Protein AF-A0A933MP01-F1 (afdb_monomer)

Sequence (249 aa):
MQTENKKHERLLEPIRAGEIIEGPEEMSEEYRTHLVNLMQMQADSELSGGFGYVPWIVKGPTVPEMLAVATIVKDEVRHARVMYRLLADLGINPEEKIRQTDLTLRVSGDQDLGTARAAGDKRVNIFGRPNSPKNKVYRELRLKIRENDEVRRAFAAEVKEMLAGDPATHEDCQQALNRWYIRTMNIFGRPNSPKNKVYRELRLKIRENDEVRRAFAAEVKEIAEPLGLSLPAWRPKWEELPQEAVIPG

Mean predicted aligned error: 8.28 Å

Solvent-accessible surface area (backbone atoms only — not comparable to full-atom values): 13691 Å² total; per-residue (Å²): 107,75,70,52,54,54,44,39,59,62,43,48,54,47,45,70,76,63,48,64,60,81,53,76,85,73,47,27,70,67,57,46,52,54,49,49,52,53,48,48,47,46,22,44,10,28,38,19,45,16,57,68,38,56,77,46,27,84,62,33,94,43,72,70,49,22,52,50,38,46,49,52,26,55,50,25,42,50,52,15,51,54,41,36,51,55,40,38,78,72,73,44,65,48,70,62,52,54,73,74,44,69,52,75,54,73,74,69,89,84,55,86,38,79,43,42,72,32,86,59,43,46,61,46,92,80,68,94,58,99,31,73,32,60,30,50,72,50,49,57,50,47,54,63,47,50,66,51,50,53,58,49,47,55,55,53,46,55,55,46,52,54,43,36,66,33,79,90,39,28,61,58,50,45,54,49,48,51,54,52,49,56,55,54,68,51,23,43,22,38,68,88,28,69,67,58,50,53,31,38,70,66,36,57,25,71,64,55,38,50,59,52,46,52,52,50,53,51,53,52,45,71,61,29,52,86,50,76,42,80,84,69,91,80,80,86,58,69,91,55,42,40,58,54,66,42,39,60,48

pLDDT: mean 77.48, std 13.92, range [35.84, 93.12]

Nearest PDB structures (foldseek):
  4iit-assembly1_A-2  TM=7.792E-01  e=1.102E-07  Klebsiella pneumoniae subsp. pneumoniae MGH 78578
  3pvr-assembly1_A  TM=7.848E-01  e=1.952E-07  Escherichia coli str. K-12 substr. MG1655
  4ii4-assembly1_A-2  TM=7.682E-01  e=1.952E-07  Escherichia coli str. K-12 substr. MG1655
  3pwq-assembly1_D  TM=7.727E-01  e=3.116E-07  Escherichia coli str. K-12 substr. MG1655
  3pwq-assembly2_H  TM=7.651E-01  e=3.282E-07  Escherichia coli str. K-12 substr. MG1655

Radius of gyration: 19.4 Å; Cα contacts (8 Å, |Δi|>4): 298; chains: 1; bounding box: 45×39×57 Å

Structure (mmCIF, N/CA/C/O backbone):
data_AF-A0A933MP01-F1
#
_entry.id   AF-A0A933MP01-F1
#
loop_
_atom_site.group_PDB
_atom_site.id
_atom_site.type_symbol
_atom_site.label_atom_id
_atom_site.label_alt_id
_atom_site.label_comp_id
_atom_site.label_asym_id
_atom_site.label_entity_id
_atom_si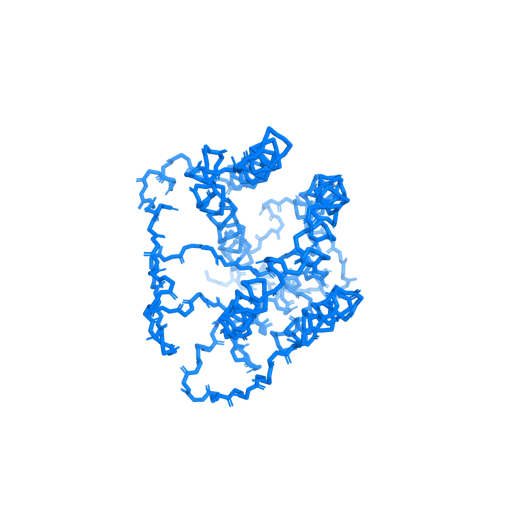te.label_seq_id
_atom_site.pdbx_PDB_ins_code
_atom_site.Cartn_x
_atom_site.Cartn_y
_atom_site.Cartn_z
_atom_site.occupancy
_atom_site.B_iso_or_equiv
_atom_site.auth_seq_id
_atom_site.auth_comp_id
_atom_site.auth_asym_id
_atom_site.auth_atom_id
_atom_site.pdbx_PDB_model_num
ATOM 1 N N . MET A 1 1 ? -13.437 6.521 30.866 1.00 62.78 1 MET A N 1
ATOM 2 C CA . MET A 1 1 ? -13.048 5.092 30.853 1.00 62.78 1 MET A CA 1
ATOM 3 C C . MET A 1 1 ? -14.251 4.151 30.758 1.00 62.78 1 MET A C 1
ATOM 5 O O . MET A 1 1 ? -14.399 3.529 29.723 1.00 62.78 1 MET A O 1
ATOM 9 N N . GLN A 1 2 ? -15.167 4.082 31.739 1.00 71.12 2 GLN A N 1
ATOM 10 C CA . GLN A 1 2 ? -16.312 3.143 31.667 1.00 71.12 2 GLN A CA 1
ATOM 11 C C . GLN A 1 2 ? -17.275 3.392 30.486 1.00 71.12 2 GLN A C 1
ATOM 13 O O . GLN A 1 2 ? -17.779 2.439 29.900 1.00 71.12 2 GLN A O 1
ATOM 18 N N . THR A 1 3 ? -17.525 4.653 30.119 1.00 80.38 3 THR A N 1
ATOM 19 C CA . THR A 1 3 ? -18.398 5.005 28.982 1.00 80.38 3 THR A CA 1
ATOM 20 C C . THR A 1 3 ? -17.796 4.606 27.634 1.00 80.38 3 THR A C 1
ATOM 22 O O . THR A 1 3 ? -18.521 4.132 26.765 1.00 80.38 3 THR A O 1
ATOM 25 N N . GLU A 1 4 ? -16.478 4.745 27.480 1.00 85.88 4 GLU A N 1
ATOM 26 C CA . GLU A 1 4 ? -15.775 4.414 26.236 1.00 85.88 4 GLU A CA 1
ATOM 27 C C . GLU A 1 4 ? -15.674 2.901 26.038 1.00 85.88 4 GLU A C 1
ATOM 29 O O . GLU A 1 4 ? -15.998 2.406 24.964 1.00 85.88 4 GLU A O 1
ATOM 34 N N . ASN A 1 5 ? -15.368 2.145 27.098 1.00 83.25 5 ASN A N 1
ATOM 35 C CA . ASN A 1 5 ? -15.370 0.681 27.032 1.00 83.25 5 ASN A CA 1
ATOM 36 C C . ASN A 1 5 ? -16.748 0.143 26.618 1.00 83.25 5 ASN A C 1
ATOM 38 O O . ASN A 1 5 ? -16.840 -0.702 25.735 1.00 83.25 5 ASN A O 1
ATOM 42 N N . LYS A 1 6 ? -17.834 0.704 27.172 1.00 86.81 6 LYS A N 1
ATOM 43 C CA . LYS A 1 6 ? -19.203 0.351 26.760 1.00 86.81 6 LYS A CA 1
ATOM 44 C C . LYS A 1 6 ? -19.494 0.724 25.307 1.00 86.81 6 LYS A C 1
ATOM 46 O O . LYS A 1 6 ? -20.213 -0.006 24.631 1.00 86.81 6 LYS A O 1
ATOM 51 N N . LYS A 1 7 ? -18.981 1.862 24.823 1.00 86.56 7 LYS A N 1
ATOM 52 C CA . LYS A 1 7 ? -19.126 2.270 23.417 1.00 86.56 7 LYS A CA 1
ATOM 53 C C . LYS A 1 7 ? -18.396 1.294 22.494 1.00 86.56 7 LYS A C 1
ATOM 55 O O . LYS A 1 7 ? -18.975 0.860 21.505 1.00 86.56 7 LYS A O 1
ATOM 60 N N . HIS A 1 8 ? -17.170 0.915 22.846 1.00 88.25 8 HIS A N 1
ATOM 61 C CA . HIS A 1 8 ? -16.386 -0.067 22.108 1.00 88.25 8 HIS A CA 1
ATOM 62 C C . HIS A 1 8 ? -17.069 -1.439 22.070 1.00 88.25 8 HIS A C 1
ATOM 64 O O . HIS A 1 8 ? -17.258 -1.993 20.993 1.00 88.25 8 HIS A O 1
ATOM 70 N N . GLU A 1 9 ? -17.526 -1.957 23.211 1.00 87.38 9 GLU A N 1
ATOM 71 C CA . GLU A 1 9 ? -18.247 -3.236 23.278 1.00 87.38 9 GLU A CA 1
ATOM 72 C C . GLU A 1 9 ? -19.506 -3.235 22.399 1.00 87.38 9 GLU A C 1
ATOM 74 O O . GLU A 1 9 ? -19.725 -4.176 21.636 1.00 87.38 9 GLU A O 1
ATOM 79 N N . ARG A 1 10 ? -20.293 -2.150 22.439 1.00 87.31 10 ARG A N 1
ATOM 80 C CA . ARG A 1 10 ? -21.483 -1.976 21.587 1.00 87.31 10 ARG A CA 1
ATOM 81 C C . ARG A 1 10 ? -21.152 -1.902 20.101 1.00 87.31 10 ARG A C 1
ATOM 83 O O . ARG A 1 10 ? -21.966 -2.318 19.290 1.00 87.31 10 ARG A O 1
ATOM 90 N N . LEU A 1 11 ? -19.980 -1.382 19.744 1.00 87.94 11 LEU A N 1
ATOM 91 C CA . LEU A 1 11 ? -19.523 -1.291 18.359 1.00 87.94 11 LEU A CA 1
ATOM 92 C C . LEU A 1 11 ? -19.116 -2.663 17.788 1.00 87.94 11 LEU A C 1
ATOM 94 O O . LEU A 1 11 ? -19.200 -2.880 16.580 1.00 87.94 11 LEU A O 1
ATOM 98 N N . LEU A 1 12 ? -18.700 -3.617 18.626 1.00 87.50 12 LEU A N 1
ATOM 99 C CA . LEU A 1 12 ? -18.261 -4.934 18.154 1.00 87.50 12 LEU A CA 1
ATOM 100 C C . LEU A 1 12 ? -19.402 -5.784 17.579 1.00 87.50 12 LEU A C 1
ATOM 102 O O . LEU A 1 12 ? -19.157 -6.565 16.660 1.00 87.50 12 LEU A O 1
ATOM 106 N N . GLU A 1 13 ? -20.630 -5.654 18.085 1.00 87.44 13 GLU A N 1
ATOM 107 C CA . GLU A 1 13 ? -21.792 -6.384 17.556 1.00 87.44 13 GLU A CA 1
ATOM 108 C C . GLU A 1 13 ? -22.097 -6.062 16.080 1.00 87.44 13 GLU A C 1
ATOM 110 O O . GLU A 1 13 ? -22.037 -6.994 15.268 1.00 87.44 13 GLU A O 1
ATOM 115 N N . PRO A 1 14 ? -22.330 -4.795 15.678 1.00 86.44 14 PRO A N 1
ATOM 116 C CA . PRO A 1 14 ? -22.596 -4.451 14.280 1.00 86.44 14 PRO A CA 1
ATOM 117 C C . PRO A 1 14 ? -21.400 -4.783 13.374 1.00 86.44 14 PRO A C 1
ATOM 119 O O . PRO A 1 14 ? -21.566 -5.333 12.283 1.00 86.44 14 PRO A O 1
ATOM 122 N N . ILE A 1 15 ? -20.164 -4.581 13.852 1.00 87.12 15 ILE A N 1
ATOM 123 C CA . ILE A 1 15 ? -18.942 -4.982 13.133 1.00 87.12 15 ILE A CA 1
ATOM 124 C C . ILE A 1 15 ? -18.923 -6.496 12.853 1.00 87.12 15 ILE A C 1
ATOM 126 O O . ILE A 1 15 ? -18.582 -6.936 11.745 1.00 87.12 15 ILE A O 1
ATOM 130 N N . ARG A 1 16 ? -19.287 -7.328 13.837 1.00 85.62 16 ARG A N 1
ATOM 131 C CA . ARG A 1 16 ? -19.346 -8.792 13.676 1.00 85.62 16 ARG A CA 1
ATOM 132 C C . ARG A 1 16 ? -20.460 -9.205 12.720 1.00 85.62 16 ARG A C 1
ATOM 134 O O . ARG A 1 16 ? -20.199 -10.068 11.875 1.00 85.62 16 ARG A O 1
ATOM 141 N N . ALA A 1 17 ? -21.619 -8.548 12.806 1.00 85.88 17 ALA A N 1
ATOM 142 C CA . ALA A 1 17 ? -22.747 -8.702 11.885 1.00 85.88 17 ALA A CA 1
ATOM 143 C C . ALA A 1 17 ? -22.417 -8.241 10.450 1.00 85.88 17 ALA A C 1
ATOM 145 O O . ALA A 1 17 ? -23.066 -8.654 9.491 1.00 85.88 17 ALA A O 1
ATOM 146 N N . GLY A 1 18 ? -21.341 -7.469 10.277 1.00 81.44 18 GLY A N 1
ATOM 147 C CA . GLY A 1 18 ? -20.870 -7.002 8.977 1.00 81.44 18 GLY A CA 1
ATOM 148 C C . GLY A 1 18 ? -21.542 -5.716 8.511 1.00 81.44 18 GLY A C 1
ATOM 149 O O . GLY A 1 18 ? -21.489 -5.428 7.313 1.00 81.44 18 GLY A O 1
ATOM 150 N N . GLU A 1 19 ? -22.140 -4.975 9.440 1.00 84.38 19 GLU A N 1
ATOM 151 C CA . GLU A 1 19 ? -22.684 -3.643 9.216 1.00 84.38 19 GLU A CA 1
ATOM 152 C C . GLU A 1 19 ? -21.568 -2.637 8.916 1.00 84.38 19 GLU A C 1
ATOM 154 O O . GLU A 1 19 ? -20.394 -2.838 9.250 1.00 84.38 19 GLU A O 1
ATOM 159 N N . ILE A 1 20 ? -21.939 -1.564 8.220 1.00 79.81 20 ILE A 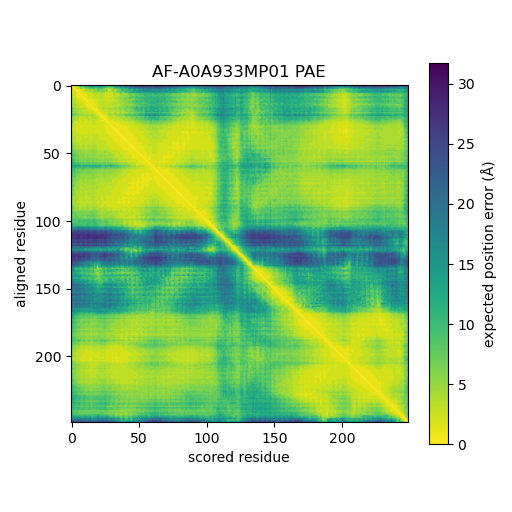N 1
ATOM 160 C CA . ILE A 1 20 ? -21.011 -0.526 7.782 1.00 79.81 20 ILE A CA 1
ATOM 161 C C . ILE A 1 20 ? -21.081 0.621 8.778 1.00 79.81 20 ILE A C 1
ATOM 163 O O . ILE A 1 20 ? -22.145 1.190 8.972 1.00 79.81 20 ILE A O 1
ATOM 167 N N . ILE A 1 21 ? -19.929 0.992 9.333 1.00 84.69 21 ILE A N 1
ATOM 168 C CA . ILE A 1 21 ? -19.814 2.197 10.157 1.00 84.69 21 ILE A CA 1
ATOM 169 C C . ILE A 1 21 ? -19.804 3.417 9.233 1.00 84.69 21 ILE A C 1
ATOM 171 O O . ILE A 1 21 ? -18.916 3.517 8.371 1.00 84.69 21 ILE A O 1
ATOM 175 N N . GLU A 1 22 ? -20.784 4.310 9.370 1.00 78.50 22 GLU A N 1
ATOM 176 C CA . GLU A 1 22 ? -20.989 5.414 8.423 1.00 78.50 22 GLU A CA 1
ATOM 177 C C . GLU A 1 22 ? -20.340 6.728 8.855 1.00 78.50 22 GLU A C 1
ATOM 179 O O . GLU A 1 22 ? -19.806 7.435 7.994 1.00 78.50 22 GLU A O 1
ATOM 184 N N . GLY A 1 23 ? -20.344 7.032 10.155 1.00 80.75 23 GLY A N 1
ATOM 185 C CA . GLY A 1 23 ? -19.883 8.318 10.680 1.00 80.75 23 GLY A CA 1
ATOM 186 C C . GLY A 1 23 ? -18.946 8.232 11.895 1.00 80.75 23 GLY A C 1
ATOM 187 O O . GLY A 1 23 ? -18.863 7.194 12.559 1.00 80.75 23 GLY A O 1
ATOM 188 N N . PRO A 1 24 ? -18.194 9.309 12.205 1.00 83.50 24 PRO A N 1
ATOM 189 C CA . PRO A 1 24 ? -17.307 9.374 13.373 1.00 83.50 24 PRO A CA 1
ATOM 190 C C . PRO A 1 24 ? -18.018 9.155 14.718 1.00 83.50 24 PRO A C 1
ATOM 192 O O . PRO A 1 24 ? -17.416 8.655 15.666 1.00 83.50 24 PRO A O 1
ATOM 195 N N . GLU A 1 25 ? -19.289 9.530 14.813 1.00 85.38 25 GLU A N 1
ATOM 196 C CA . GLU A 1 25 ? -20.137 9.411 15.998 1.00 85.38 25 GLU A CA 1
ATOM 197 C C . GLU A 1 25 ? -20.377 7.955 16.413 1.00 85.38 25 GLU A C 1
ATOM 199 O O . GLU A 1 25 ? -20.426 7.659 17.611 1.00 85.38 25 GLU A O 1
ATOM 204 N N . GLU A 1 26 ? -20.431 7.043 15.442 1.00 85.56 26 GLU A N 1
ATOM 205 C CA . GLU A 1 26 ? -20.576 5.600 15.649 1.00 85.56 26 GLU A CA 1
ATOM 206 C C . GLU A 1 26 ? -19.266 4.952 16.126 1.00 85.56 26 GLU A C 1
ATOM 208 O O . GLU A 1 26 ? -19.277 3.903 16.769 1.00 85.56 26 GLU A O 1
ATOM 213 N N . MET A 1 27 ? -18.118 5.582 15.859 1.00 89.25 27 MET A N 1
ATOM 214 C CA . MET A 1 27 ? -16.805 5.013 16.160 1.00 89.25 27 MET A CA 1
ATOM 215 C C . MET A 1 27 ? -16.461 5.129 17.647 1.00 89.25 27 MET A C 1
ATOM 217 O O . MET A 1 27 ? -16.588 6.194 18.256 1.00 89.25 27 MET A O 1
ATOM 221 N N . SER A 1 28 ? -15.939 4.049 18.228 1.00 92.06 28 SER A N 1
ATOM 222 C CA . SER A 1 28 ? -15.194 4.121 19.486 1.00 92.06 28 SER A CA 1
ATOM 223 C C . SER A 1 28 ? -13.844 4.812 19.243 1.00 92.06 28 SER A C 1
ATOM 225 O O . SER A 1 28 ? -13.337 4.834 18.116 1.00 92.06 28 SER A O 1
ATOM 227 N N . GLU A 1 29 ? -13.235 5.362 20.287 1.00 91.38 29 GLU A N 1
ATOM 228 C CA . GLU A 1 29 ? -11.922 6.009 20.234 1.00 91.38 29 GLU A CA 1
ATOM 229 C C . GLU A 1 29 ? -10.841 5.040 19.734 1.00 91.38 29 GLU A C 1
ATOM 231 O O . GLU A 1 29 ? -10.051 5.382 18.851 1.00 91.38 29 GLU A O 1
ATOM 236 N N . GLU A 1 30 ? -10.856 3.801 20.229 1.00 90.56 30 GLU A N 1
ATOM 237 C CA . GLU A 1 30 ? -9.957 2.733 19.781 1.00 90.56 30 GLU A CA 1
ATOM 238 C C . GLU A 1 30 ? -10.142 2.405 18.290 1.00 90.56 30 GLU A C 1
ATOM 240 O O . GLU A 1 30 ? -9.170 2.400 17.526 1.00 90.56 30 GLU A O 1
ATOM 245 N N . TYR A 1 31 ? -11.388 2.210 17.840 1.00 90.69 31 TYR A N 1
ATOM 246 C CA . TYR A 1 31 ? -11.685 1.947 16.432 1.00 90.69 31 TYR A CA 1
ATOM 247 C C . TYR A 1 31 ? -11.210 3.099 15.544 1.00 90.69 31 TYR A C 1
ATOM 249 O O . TYR A 1 31 ? -10.513 2.874 14.552 1.00 90.69 31 TYR A O 1
ATOM 257 N N . ARG A 1 32 ? -11.531 4.345 15.922 1.00 90.50 32 ARG A N 1
ATOM 258 C CA . ARG A 1 32 ? -11.114 5.549 15.194 1.00 90.50 32 ARG A CA 1
ATOM 259 C C . ARG A 1 32 ? -9.593 5.653 15.124 1.00 90.50 32 ARG A C 1
ATOM 261 O O . ARG A 1 32 ? -9.056 5.936 14.057 1.00 90.50 32 ARG A O 1
ATOM 268 N N . THR A 1 33 ? -8.894 5.386 16.223 1.00 90.44 33 THR A N 1
ATOM 269 C CA . THR A 1 33 ? -7.424 5.418 16.284 1.00 90.44 33 THR A CA 1
ATOM 270 C C . THR A 1 33 ? -6.808 4.422 15.305 1.00 90.44 33 THR A C 1
ATOM 272 O O . THR A 1 33 ? -5.915 4.766 14.525 1.00 90.44 33 THR A O 1
ATOM 275 N N . HIS A 1 34 ? -7.314 3.191 15.288 1.00 89.00 34 HIS A N 1
ATOM 276 C CA . HIS A 1 34 ? -6.843 2.157 14.375 1.00 89.00 34 HIS A CA 1
ATOM 277 C C . HIS A 1 34 ? -7.180 2.448 12.910 1.00 89.00 34 HIS A C 1
ATOM 279 O O . HIS A 1 34 ? -6.314 2.268 12.047 1.00 89.00 34 HIS A O 1
ATOM 285 N N . LEU A 1 35 ? -8.388 2.946 12.638 1.00 87.69 35 LEU A N 1
ATOM 286 C CA . LEU A 1 35 ? -8.834 3.367 11.313 1.00 87.69 35 LEU A CA 1
ATOM 287 C C . LEU A 1 35 ? -7.937 4.478 10.755 1.00 87.69 35 LEU A C 1
ATOM 289 O O . LEU A 1 35 ? -7.381 4.327 9.666 1.00 87.69 35 LEU A O 1
ATOM 293 N N . VAL A 1 36 ? -7.752 5.556 11.524 1.00 88.38 36 VAL A N 1
ATOM 294 C CA . VAL A 1 36 ? -6.910 6.702 11.155 1.00 88.38 36 VAL A CA 1
ATOM 295 C C . VAL A 1 36 ? -5.476 6.255 10.911 1.00 88.38 36 VAL A C 1
ATOM 297 O O . VAL A 1 36 ? -4.889 6.647 9.907 1.00 88.38 36 VAL A O 1
ATOM 300 N N . ASN A 1 37 ? -4.910 5.404 11.774 1.00 86.31 37 ASN A N 1
ATOM 301 C CA . ASN A 1 37 ? -3.552 4.905 11.574 1.00 86.31 37 ASN A CA 1
ATOM 302 C C . ASN A 1 37 ? -3.410 4.138 10.247 1.00 86.31 37 ASN A C 1
ATOM 304 O O . ASN A 1 37 ? -2.437 4.339 9.52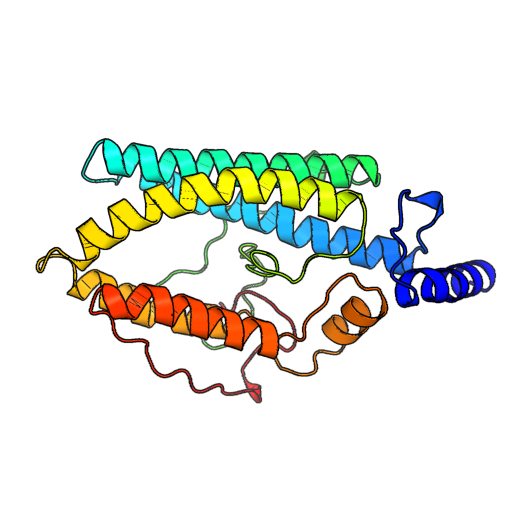8 1.00 86.31 37 ASN A O 1
ATOM 308 N N . LEU A 1 38 ? -4.369 3.274 9.904 1.00 83.81 38 LEU A N 1
ATOM 309 C CA . LEU A 1 38 ? -4.339 2.531 8.640 1.00 83.81 38 LEU A CA 1
ATOM 310 C C . LEU A 1 38 ? -4.509 3.444 7.421 1.00 83.81 38 LEU A C 1
ATOM 312 O O . LEU A 1 38 ? -3.764 3.303 6.453 1.00 83.81 38 LEU A O 1
ATOM 316 N N . MET A 1 39 ? -5.441 4.399 7.488 1.00 85.44 39 MET A N 1
ATOM 317 C CA . MET A 1 39 ? -5.674 5.365 6.409 1.00 85.44 39 MET A CA 1
ATOM 318 C C . MET A 1 39 ? -4.447 6.245 6.178 1.00 85.44 39 MET A C 1
ATOM 320 O O . MET A 1 39 ? -4.064 6.473 5.037 1.00 85.44 39 MET A O 1
ATOM 324 N N . GLN A 1 40 ? -3.807 6.695 7.260 1.00 85.56 40 GLN A N 1
ATOM 325 C CA . GLN A 1 40 ? -2.575 7.473 7.208 1.00 85.56 40 GLN A CA 1
ATOM 326 C C . GLN A 1 40 ? -1.451 6.686 6.537 1.00 85.56 40 GLN A C 1
ATOM 328 O O . GLN A 1 40 ? -0.836 7.181 5.602 1.00 85.56 40 GLN A O 1
ATOM 333 N N . MET A 1 41 ? -1.212 5.449 6.989 1.00 81.31 41 MET A N 1
ATOM 334 C CA . MET A 1 41 ? -0.170 4.595 6.418 1.00 81.31 41 MET A CA 1
ATOM 335 C C . MET A 1 41 ? -0.372 4.387 4.914 1.00 81.31 41 MET A C 1
ATOM 337 O O . MET A 1 41 ? 0.603 4.408 4.169 1.00 81.31 41 MET A O 1
ATOM 341 N N . GLN A 1 42 ? -1.617 4.217 4.459 1.00 79.56 42 GLN A N 1
ATOM 342 C CA . GLN A 1 42 ? -1.905 4.077 3.033 1.00 79.56 42 GLN A CA 1
ATOM 343 C C . GLN A 1 42 ? -1.712 5.403 2.279 1.00 79.56 42 GLN A C 1
ATOM 345 O O . GLN A 1 42 ? -1.065 5.409 1.236 1.00 79.56 42 GLN A O 1
ATOM 350 N N . ALA A 1 43 ? -2.215 6.524 2.808 1.00 86.19 43 ALA A N 1
ATOM 351 C CA . ALA A 1 43 ? -2.073 7.841 2.182 1.00 86.19 43 ALA A CA 1
ATOM 352 C C . ALA A 1 43 ? -0.599 8.225 1.984 1.00 86.19 43 ALA A C 1
ATOM 354 O O . ALA A 1 43 ? -0.193 8.599 0.882 1.00 86.19 43 ALA A O 1
ATOM 355 N N . ASP A 1 44 ? 0.202 8.055 3.038 1.00 86.12 44 ASP A N 1
ATOM 356 C CA . ASP A 1 44 ? 1.636 8.328 3.026 1.00 86.12 44 ASP A CA 1
ATOM 357 C C . ASP A 1 44 ? 2.366 7.377 2.064 1.00 86.12 44 ASP A C 1
ATOM 359 O O . ASP A 1 44 ? 3.273 7.800 1.346 1.00 86.12 44 ASP A O 1
ATOM 363 N N . SER A 1 45 ? 1.954 6.105 2.000 1.00 82.31 45 SER A N 1
ATOM 364 C CA . SER A 1 45 ? 2.530 5.126 1.074 1.00 82.31 45 SER A CA 1
ATOM 365 C C . SER A 1 45 ? 2.314 5.504 -0.386 1.00 82.31 45 SER A C 1
ATOM 367 O O . SER A 1 45 ? 3.253 5.386 -1.169 1.00 82.31 45 SER A O 1
ATOM 369 N N . GLU A 1 46 ? 1.119 5.954 -0.766 1.00 84.31 46 GLU A N 1
ATOM 370 C CA . GLU A 1 46 ? 0.828 6.296 -2.166 1.00 84.31 46 GLU A CA 1
ATOM 371 C C . GLU A 1 46 ? 1.485 7.611 -2.567 1.00 84.31 46 GLU A C 1
ATOM 373 O O . GLU A 1 46 ? 2.121 7.690 -3.615 1.00 84.31 46 GLU A O 1
ATOM 378 N N . LEU A 1 47 ? 1.489 8.619 -1.687 1.00 89.06 47 LEU A N 1
ATOM 379 C CA . LEU A 1 47 ? 2.226 9.851 -1.969 1.00 89.06 47 LEU A CA 1
ATOM 380 C C . LEU A 1 47 ? 3.734 9.588 -2.087 1.00 89.06 47 LEU A C 1
ATOM 382 O O . LEU A 1 47 ? 4.389 10.066 -3.016 1.00 89.06 47 LEU A O 1
ATOM 386 N N . SER A 1 48 ? 4.277 8.767 -1.185 1.00 85.12 48 SER A N 1
ATOM 387 C CA . SER A 1 48 ? 5.669 8.339 -1.252 1.00 85.12 48 SER A CA 1
ATOM 388 C C . SER A 1 48 ? 5.943 7.500 -2.505 1.00 85.12 48 SER A C 1
ATOM 390 O O . SER A 1 48 ? 6.975 7.694 -3.141 1.00 85.12 48 SER A O 1
ATOM 392 N N . GLY A 1 49 ? 5.028 6.619 -2.916 1.00 80.44 49 GLY A N 1
ATOM 393 C CA . GLY A 1 49 ? 5.096 5.877 -4.176 1.00 80.44 49 GLY A CA 1
ATOM 394 C C . GLY A 1 49 ? 5.217 6.816 -5.374 1.00 80.44 49 GLY A C 1
ATOM 395 O O . GLY A 1 49 ? 6.186 6.722 -6.130 1.00 80.44 49 GLY A O 1
ATOM 396 N N . GLY A 1 50 ? 4.314 7.795 -5.475 1.00 85.19 50 GLY A N 1
ATOM 397 C CA . GLY A 1 50 ? 4.337 8.833 -6.505 1.00 85.19 50 GLY A CA 1
ATOM 398 C C . GLY A 1 50 ? 5.677 9.570 -6.570 1.00 85.19 50 GLY A C 1
ATOM 399 O O . GLY A 1 50 ? 6.302 9.616 -7.628 1.00 85.19 50 GLY A O 1
ATOM 400 N N . PHE A 1 51 ? 6.189 10.067 -5.439 1.00 86.38 51 PHE A N 1
ATOM 401 C CA . PHE A 1 51 ? 7.497 10.738 -5.395 1.00 86.38 51 PHE A CA 1
ATOM 402 C C . PHE A 1 51 ? 8.657 9.842 -5.836 1.00 86.38 51 PHE A C 1
ATOM 404 O O . PHE A 1 51 ? 9.626 10.329 -6.412 1.00 86.38 51 PHE A O 1
ATOM 411 N N . GLY A 1 52 ? 8.577 8.533 -5.584 1.00 80.69 52 GLY A N 1
ATOM 412 C CA . GLY A 1 52 ? 9.602 7.576 -5.998 1.00 80.69 52 GLY A CA 1
ATOM 413 C C . GLY A 1 52 ? 9.703 7.427 -7.516 1.00 80.69 52 GLY A C 1
ATOM 414 O O . GLY A 1 52 ? 10.796 7.186 -8.025 1.00 80.69 52 GLY A O 1
ATOM 415 N N . TYR A 1 53 ? 8.592 7.617 -8.229 1.00 81.50 53 TYR A N 1
ATOM 416 C CA . TYR A 1 53 ? 8.523 7.510 -9.686 1.00 81.50 53 TYR A CA 1
ATOM 417 C C . TYR A 1 53 ? 8.821 8.823 -10.422 1.00 81.50 53 TYR A C 1
ATOM 419 O O . TYR A 1 53 ? 9.199 8.774 -11.589 1.00 81.50 53 TYR A O 1
ATOM 427 N N . VAL A 1 54 ? 8.730 9.988 -9.765 1.00 88.69 54 VAL A N 1
ATOM 428 C CA . VAL A 1 54 ? 8.985 11.300 -10.403 1.00 88.69 54 VAL A CA 1
ATOM 429 C C . VAL A 1 54 ? 10.323 11.354 -11.162 1.00 88.69 54 VAL A C 1
ATOM 431 O O . VAL A 1 54 ? 10.302 11.725 -12.337 1.00 88.69 54 VAL A O 1
ATOM 434 N N . PRO A 1 55 ? 11.476 10.939 -10.591 1.00 87.06 55 PRO A N 1
ATOM 435 C CA . PRO A 1 55 ? 12.753 10.995 -11.308 1.00 87.06 55 PRO A CA 1
ATOM 436 C C . PRO A 1 55 ? 12.831 10.059 -12.520 1.00 87.06 55 PRO A C 1
ATOM 438 O O . PRO A 1 55 ? 13.719 10.220 -13.352 1.00 87.06 55 PRO A O 1
ATOM 441 N N . TRP A 1 56 ? 11.942 9.064 -12.609 1.00 81.31 56 TRP A N 1
ATOM 442 C CA . TRP A 1 56 ? 11.914 8.086 -13.695 1.00 81.31 56 TRP A CA 1
ATOM 443 C C . TRP A 1 56 ? 11.113 8.558 -14.905 1.00 81.31 56 TRP A C 1
ATOM 445 O O . TRP A 1 56 ? 11.320 8.024 -15.988 1.00 81.31 56 TRP A O 1
ATOM 455 N N . ILE A 1 57 ? 10.271 9.591 -14.758 1.00 85.19 57 ILE A N 1
ATOM 456 C CA . ILE A 1 57 ? 9.495 10.155 -15.874 1.00 85.19 57 ILE A CA 1
ATOM 457 C C . ILE A 1 57 ? 10.427 10.568 -17.014 1.00 85.19 57 ILE A C 1
ATOM 459 O O . ILE A 1 57 ? 10.189 10.211 -18.157 1.00 85.19 57 ILE A O 1
ATOM 463 N N . VAL A 1 58 ? 11.511 11.280 -16.702 1.00 89.50 58 VAL A N 1
ATOM 464 C CA . VAL A 1 58 ? 12.470 11.778 -17.705 1.00 89.50 58 VAL A CA 1
ATOM 465 C C . VAL A 1 58 ? 13.531 10.747 -18.103 1.00 89.50 58 VAL A C 1
ATOM 467 O O . VAL A 1 58 ? 14.341 11.021 -18.981 1.00 89.50 58 VAL A O 1
ATOM 470 N N . LYS A 1 59 ? 13.555 9.582 -17.442 1.00 81.50 59 LYS A N 1
ATOM 471 C CA . LYS A 1 59 ? 14.488 8.482 -17.735 1.00 81.50 59 LYS A CA 1
ATOM 472 C C . LYS A 1 59 ? 13.897 7.427 -18.667 1.00 81.50 59 LYS A C 1
ATOM 474 O O . LYS A 1 59 ? 14.639 6.548 -19.092 1.00 81.50 59 LYS A O 1
ATOM 479 N N . GLY A 1 60 ? 12.592 7.480 -18.948 1.00 76.44 60 GLY A N 1
ATOM 480 C CA . GLY A 1 60 ? 11.969 6.594 -19.929 1.00 76.44 60 GLY A CA 1
ATOM 481 C C . GLY A 1 60 ? 12.653 6.758 -21.294 1.00 76.44 60 GLY A C 1
ATOM 482 O O . GLY A 1 60 ? 12.779 7.899 -21.741 1.00 76.44 60 GLY A O 1
ATOM 483 N N . PRO A 1 61 ? 13.125 5.681 -21.945 1.00 77.62 61 PRO A N 1
ATOM 484 C CA . PRO A 1 61 ? 13.831 5.801 -23.220 1.00 77.62 61 PRO A CA 1
ATOM 485 C C . PRO A 1 61 ? 12.930 6.289 -24.365 1.00 77.62 61 PRO A C 1
ATOM 487 O O . PRO A 1 61 ? 13.425 6.885 -25.322 1.00 77.62 61 PRO A O 1
ATOM 490 N N . THR A 1 62 ? 11.613 6.094 -24.259 1.00 78.31 62 THR A N 1
ATOM 491 C CA . THR A 1 62 ? 10.627 6.494 -25.271 1.00 78.31 62 THR A CA 1
ATOM 492 C C . THR A 1 62 ? 9.475 7.324 -24.690 1.00 78.31 62 THR A C 1
ATOM 494 O O . THR A 1 62 ? 9.155 7.247 -23.504 1.00 78.31 62 THR A O 1
ATOM 497 N N . VAL A 1 63 ? 8.792 8.105 -25.540 1.00 83.19 63 VAL A N 1
ATOM 498 C CA . VAL A 1 63 ? 7.619 8.911 -25.136 1.00 83.19 63 VAL A CA 1
ATOM 499 C C . VAL A 1 63 ? 6.503 8.061 -24.497 1.00 83.19 63 VAL A C 1
ATOM 501 O O . VAL A 1 63 ? 5.979 8.491 -23.465 1.00 83.19 63 VAL A O 1
ATOM 504 N N . PRO A 1 64 ? 6.141 6.870 -25.024 1.00 78.75 64 PRO A N 1
ATOM 505 C CA . PRO A 1 64 ? 5.181 5.986 -24.360 1.00 78.75 64 PRO A CA 1
ATOM 506 C C . PRO A 1 64 ? 5.577 5.605 -22.927 1.00 78.75 64 PRO A C 1
ATOM 508 O O . PRO A 1 64 ? 4.732 5.645 -22.034 1.00 78.75 64 PRO A O 1
ATOM 511 N N . GLU A 1 65 ? 6.850 5.311 -22.659 1.00 74.06 65 GLU A N 1
ATOM 512 C CA . GLU A 1 65 ? 7.316 4.981 -21.303 1.00 74.06 65 GLU A CA 1
ATOM 513 C C . GLU A 1 65 ? 7.343 6.208 -20.385 1.00 74.06 65 GLU A C 1
ATOM 515 O O . GLU A 1 65 ? 6.994 6.113 -19.210 1.00 74.06 65 GLU A O 1
ATOM 520 N N . MET A 1 66 ? 7.689 7.391 -20.901 1.00 83.00 66 MET A N 1
ATOM 521 C CA . MET A 1 66 ? 7.569 8.629 -20.121 1.00 83.00 66 MET A CA 1
ATOM 522 C C . MET A 1 66 ? 6.108 8.871 -19.706 1.00 83.00 66 MET A C 1
ATOM 524 O O . MET A 1 66 ? 5.827 9.186 -18.545 1.00 83.00 66 MET A O 1
ATOM 528 N N . LEU A 1 67 ? 5.162 8.671 -20.634 1.00 81.12 67 LEU A N 1
ATOM 529 C CA . LEU A 1 67 ? 3.723 8.777 -20.376 1.00 81.12 67 LEU A CA 1
ATOM 530 C C . LEU A 1 67 ? 3.239 7.719 -19.370 1.00 81.12 67 LEU A C 1
ATOM 532 O O . LEU A 1 67 ? 2.413 8.035 -18.507 1.00 81.12 67 LEU A O 1
ATOM 536 N N . ALA A 1 68 ? 3.784 6.501 -19.437 1.00 75.75 68 ALA A N 1
ATOM 537 C CA . ALA A 1 68 ? 3.547 5.427 -18.475 1.00 75.75 68 ALA A CA 1
ATOM 538 C C . ALA A 1 68 ? 3.809 5.883 -17.043 1.00 75.75 68 ALA A C 1
ATOM 540 O O . ALA A 1 68 ? 2.930 5.863 -16.177 1.00 75.75 68 ALA A O 1
ATOM 541 N N . VAL A 1 69 ? 5.045 6.325 -16.806 1.00 78.25 69 VAL A N 1
ATOM 542 C CA . VAL A 1 69 ? 5.534 6.679 -15.478 1.00 78.25 69 VAL A CA 1
ATOM 543 C C . VAL A 1 69 ? 4.826 7.937 -14.986 1.00 78.25 69 VAL A C 1
ATOM 545 O O . VAL A 1 69 ? 4.409 7.989 -13.829 1.00 78.25 69 VAL A O 1
ATOM 548 N N . ALA A 1 70 ? 4.600 8.923 -15.860 1.00 85.88 70 ALA A N 1
ATOM 549 C CA . ALA A 1 70 ? 3.833 10.119 -15.518 1.00 85.88 70 ALA A CA 1
ATOM 550 C C . ALA A 1 70 ? 2.394 9.781 -15.093 1.00 85.88 70 ALA A C 1
ATOM 552 O O . ALA A 1 70 ? 1.878 10.355 -14.131 1.00 85.88 70 ALA A O 1
ATOM 553 N N . THR A 1 71 ? 1.756 8.820 -15.765 1.00 81.56 71 THR A N 1
ATOM 554 C CA . THR A 1 71 ? 0.412 8.347 -15.406 1.00 81.56 71 THR A CA 1
ATOM 555 C C . THR A 1 71 ? 0.413 7.652 -14.048 1.00 81.56 71 THR A C 1
ATOM 557 O O . THR A 1 71 ? -0.454 7.949 -13.224 1.00 81.56 71 THR A O 1
ATOM 560 N N . ILE A 1 72 ? 1.421 6.816 -13.765 1.00 78.94 72 ILE A N 1
ATOM 561 C CA . ILE A 1 72 ? 1.610 6.215 -12.438 1.00 78.94 72 ILE A CA 1
ATOM 562 C C . ILE A 1 72 ? 1.705 7.318 -11.378 1.00 78.94 72 ILE A C 1
ATOM 564 O O . ILE A 1 72 ? 0.888 7.325 -10.460 1.00 78.94 72 ILE A O 1
ATOM 568 N N . VAL A 1 73 ? 2.609 8.293 -11.530 1.00 85.75 73 VAL A N 1
ATOM 569 C CA . VAL A 1 73 ? 2.762 9.399 -10.565 1.00 85.75 73 VAL A CA 1
ATOM 570 C C . VAL A 1 73 ? 1.449 10.151 -10.349 1.00 85.75 73 VAL A C 1
ATOM 572 O O . VAL A 1 73 ? 1.044 10.360 -9.205 1.00 85.75 73 VAL A O 1
ATOM 575 N N . LYS A 1 74 ? 0.769 10.542 -11.434 1.00 87.81 74 LYS A N 1
ATOM 576 C CA . LYS A 1 74 ? -0.503 11.280 -11.383 1.00 87.81 74 LYS A CA 1
ATOM 577 C C . LYS A 1 74 ? -1.531 10.552 -10.521 1.00 87.81 74 LYS A C 1
ATOM 579 O O . LYS A 1 74 ? -2.191 11.155 -9.674 1.00 87.81 74 LYS A O 1
ATOM 584 N N . ASP A 1 75 ? -1.675 9.260 -10.757 1.00 82.94 75 ASP A N 1
ATOM 585 C CA . ASP A 1 75 ? -2.675 8.442 -10.096 1.00 82.94 75 ASP A CA 1
ATOM 586 C C . ASP A 1 75 ? -2.314 8.159 -8.624 1.00 82.94 75 ASP A C 1
ATOM 588 O O . ASP A 1 75 ? -3.199 8.278 -7.781 1.00 82.94 75 ASP A O 1
ATOM 592 N N . GLU A 1 76 ? -1.038 7.908 -8.292 1.00 82.56 76 GLU A N 1
ATOM 593 C CA . GLU A 1 76 ? -0.563 7.737 -6.903 1.00 82.56 76 GLU A CA 1
ATOM 594 C C . GLU A 1 76 ? -0.867 8.996 -6.070 1.00 82.56 76 GLU A C 1
ATOM 596 O O . GLU A 1 76 ? -1.436 8.937 -4.977 1.00 82.56 76 GLU A O 1
ATOM 601 N N . VAL A 1 77 ? -0.572 10.176 -6.629 1.00 90.25 77 VAL A N 1
ATOM 602 C CA . VAL A 1 77 ? -0.872 11.465 -5.986 1.00 90.25 77 VAL A CA 1
ATOM 603 C C . VAL A 1 77 ? -2.383 11.674 -5.856 1.00 90.25 77 VAL A C 1
ATOM 605 O O . VAL A 1 77 ? -2.855 12.183 -4.835 1.00 90.25 77 VAL A O 1
ATOM 608 N N . ARG A 1 78 ? -3.177 11.263 -6.853 1.00 86.56 78 ARG A N 1
ATOM 609 C CA . ARG A 1 78 ? -4.643 11.334 -6.768 1.00 86.56 78 ARG A CA 1
ATOM 610 C C . ARG A 1 78 ? -5.183 10.417 -5.669 1.00 8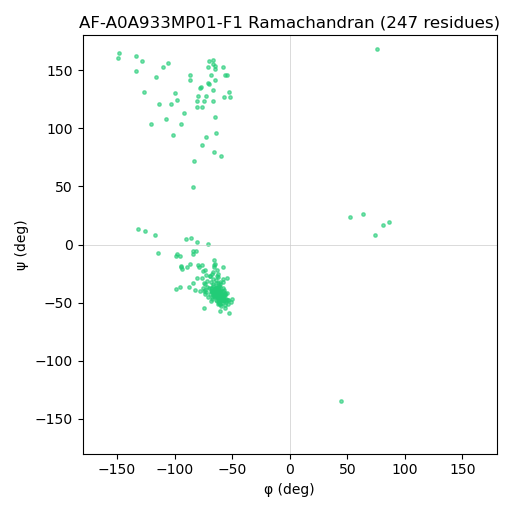6.56 78 ARG A C 1
ATOM 612 O O . ARG A 1 78 ? -6.079 10.844 -4.941 1.00 86.56 78 ARG A O 1
ATOM 619 N N . HIS A 1 79 ? -4.666 9.198 -5.529 1.00 83.81 79 HIS A N 1
ATOM 620 C CA . HIS A 1 79 ? -5.075 8.269 -4.474 1.00 83.81 79 HIS A CA 1
ATOM 621 C C . HIS A 1 79 ? -4.748 8.833 -3.091 1.00 83.81 79 HIS A C 1
ATOM 623 O O . HIS A 1 79 ? -5.641 8.929 -2.245 1.00 83.81 79 HIS A O 1
ATOM 629 N N . ALA A 1 80 ? -3.516 9.316 -2.900 1.00 88.00 80 ALA A N 1
ATOM 630 C CA . ALA A 1 80 ? -3.108 10.012 -1.685 1.00 88.00 80 ALA A CA 1
ATOM 631 C C . ALA A 1 80 ? -4.042 11.185 -1.358 1.00 88.00 80 ALA A C 1
ATOM 633 O O . ALA A 1 80 ? -4.549 11.280 -0.242 1.00 88.00 80 ALA A O 1
ATOM 634 N N . ARG A 1 81 ? -4.362 12.034 -2.345 1.00 89.69 81 ARG A N 1
ATOM 635 C CA . ARG A 1 81 ? -5.286 13.166 -2.169 1.00 89.69 81 ARG A CA 1
ATOM 636 C C . ARG A 1 81 ? -6.672 12.727 -1.691 1.00 89.69 81 ARG A C 1
ATOM 638 O O . ARG A 1 81 ? -7.239 13.380 -0.817 1.00 89.69 81 ARG A O 1
ATOM 645 N N . VAL A 1 82 ? -7.236 11.656 -2.256 1.00 87.75 82 VAL A N 1
ATOM 646 C CA . VAL A 1 82 ? -8.543 11.139 -1.814 1.00 87.75 82 VAL A CA 1
ATOM 647 C C . VAL A 1 82 ? -8.459 10.668 -0.362 1.00 87.75 82 VAL A C 1
ATOM 649 O O . VAL A 1 82 ? -9.322 11.025 0.434 1.00 87.75 82 VAL A O 1
ATOM 652 N N . MET A 1 83 ? -7.412 9.931 0.009 1.00 87.06 83 MET A N 1
ATOM 653 C CA . MET A 1 83 ? -7.241 9.442 1.380 1.00 87.06 83 MET A CA 1
ATOM 654 C C . MET A 1 83 ? -7.015 10.563 2.392 1.00 87.06 83 MET A C 1
ATOM 656 O O . MET A 1 83 ? -7.622 10.551 3.461 1.00 87.06 83 MET A O 1
ATOM 660 N N . TYR A 1 84 ? -6.200 11.559 2.048 1.00 91.56 84 TYR A N 1
ATOM 661 C CA . TYR A 1 84 ? -5.986 12.731 2.888 1.00 91.56 84 TYR A CA 1
ATOM 662 C C . TYR A 1 84 ? -7.269 13.538 3.088 1.00 91.56 84 TYR A C 1
ATOM 664 O O . TYR A 1 84 ? -7.546 13.954 4.208 1.00 91.56 84 TYR A O 1
ATOM 672 N N . ARG A 1 85 ? -8.114 13.680 2.060 1.00 90.88 85 ARG A N 1
ATOM 673 C CA . ARG A 1 85 ? -9.433 14.307 2.226 1.00 90.88 85 ARG A CA 1
ATOM 674 C C . ARG A 1 85 ? -10.310 13.544 3.223 1.00 90.88 85 ARG A C 1
ATOM 676 O O . ARG A 1 85 ? -10.903 14.159 4.096 1.00 90.88 85 ARG A O 1
ATOM 683 N N . LEU A 1 86 ? -10.344 12.216 3.137 1.00 88.25 86 LEU A N 1
ATOM 684 C CA . LEU A 1 86 ? -11.121 11.390 4.068 1.00 88.25 86 LEU A CA 1
ATOM 685 C C . LEU A 1 86 ? -10.560 11.445 5.501 1.00 88.25 86 LEU A C 1
ATOM 687 O O . LEU A 1 86 ? -11.310 11.406 6.469 1.00 88.25 86 LEU A O 1
ATOM 691 N N . LEU A 1 87 ? -9.238 11.568 5.653 1.00 89.81 87 LEU A N 1
ATOM 692 C CA . LEU A 1 87 ? -8.606 11.844 6.947 1.00 89.81 87 LEU A CA 1
ATOM 693 C C . LEU A 1 87 ? -9.015 13.221 7.497 1.00 89.81 87 LEU A C 1
ATOM 695 O O . LEU A 1 87 ? -9.220 13.342 8.706 1.00 89.81 87 LEU A O 1
ATOM 699 N N . ALA A 1 88 ? -9.171 14.229 6.632 1.00 91.69 88 ALA A N 1
ATOM 700 C CA . ALA A 1 88 ? -9.672 15.548 7.016 1.00 91.69 88 ALA A CA 1
ATOM 701 C C . ALA A 1 88 ? -11.116 15.501 7.525 1.00 91.69 88 ALA A C 1
ATOM 703 O O . ALA A 1 88 ? -11.410 16.097 8.560 1.00 91.69 88 ALA A O 1
ATOM 704 N N . ASP A 1 89 ? -11.978 14.708 6.885 1.00 89.31 89 ASP A N 1
ATOM 705 C CA . ASP A 1 89 ? -13.352 14.471 7.352 1.00 89.31 89 ASP A CA 1
ATOM 706 C C . ASP A 1 89 ? -13.381 13.790 8.740 1.00 89.31 89 ASP A C 1
ATOM 708 O O . ASP A 1 89 ? -14.311 13.978 9.522 1.00 89.31 89 ASP A O 1
ATOM 712 N N . LEU A 1 90 ? -12.323 13.048 9.095 1.00 88.75 90 LEU A N 1
ATOM 713 C CA . LEU A 1 90 ? -12.120 12.475 10.431 1.00 88.75 90 LEU A CA 1
ATOM 714 C C . LEU A 1 90 ? -11.439 13.440 11.417 1.00 88.75 90 LEU A C 1
ATOM 716 O O . LEU A 1 90 ? -11.118 13.023 12.530 1.00 88.75 90 LEU A O 1
ATOM 720 N N . GLY A 1 91 ? -11.205 14.703 11.056 1.00 90.19 91 GLY A N 1
ATOM 721 C CA . GLY A 1 91 ? -10.603 15.723 11.923 1.00 90.19 91 GLY A CA 1
ATOM 722 C C . GLY A 1 91 ? -9.076 15.665 12.026 1.00 90.19 91 GLY A C 1
ATOM 723 O O . GLY A 1 91 ? -8.500 16.220 12.961 1.00 90.19 91 GLY A O 1
ATOM 724 N N . ILE A 1 92 ? -8.400 14.976 11.107 1.00 91.44 92 ILE A N 1
ATOM 725 C CA . ILE A 1 92 ? -6.939 15.040 10.968 1.00 91.44 92 ILE A CA 1
ATOM 726 C C . ILE A 1 92 ? -6.588 16.212 10.052 1.00 91.44 92 ILE A C 1
ATOM 728 O O . ILE A 1 92 ? -7.319 16.471 9.114 1.00 91.44 92 ILE A O 1
ATOM 732 N N . ASN A 1 93 ? -5.473 16.909 10.280 1.00 93.12 93 ASN A N 1
ATOM 733 C CA . ASN A 1 93 ? -4.952 17.911 9.343 1.00 93.12 93 ASN A CA 1
ATOM 734 C C . ASN A 1 93 ? -3.903 17.252 8.422 1.00 93.12 93 ASN A C 1
ATOM 736 O O . ASN A 1 93 ? -2.791 16.976 8.890 1.00 93.12 93 ASN A O 1
ATOM 740 N N . PRO A 1 94 ? -4.233 16.935 7.154 1.00 89.62 94 PRO A N 1
ATOM 741 C CA . PRO A 1 94 ? -3.302 16.261 6.258 1.00 89.62 94 PRO A CA 1
ATOM 742 C C . PRO A 1 94 ? -2.091 17.112 5.893 1.00 89.62 94 PRO A C 1
ATOM 744 O O . PRO A 1 94 ? -0.979 16.594 5.858 1.00 89.62 94 PRO A O 1
ATOM 747 N N . GLU A 1 95 ? -2.285 18.407 5.647 1.00 89.06 95 GLU A N 1
ATOM 748 C CA . GLU A 1 95 ? -1.232 19.327 5.219 1.00 89.06 95 GLU A CA 1
ATOM 749 C C . GLU A 1 95 ? -0.128 19.422 6.269 1.00 89.06 95 GLU A C 1
ATOM 751 O O . GLU A 1 95 ? 1.057 19.414 5.935 1.00 89.06 95 GLU A O 1
ATOM 756 N N . GLU A 1 96 ? -0.514 19.469 7.543 1.00 89.38 96 GLU A N 1
ATOM 757 C CA . GLU A 1 96 ? 0.439 19.476 8.645 1.00 89.38 96 GLU A CA 1
ATOM 758 C C . GLU A 1 96 ? 1.218 18.163 8.731 1.00 89.38 96 GLU A C 1
ATOM 760 O O . GLU A 1 96 ? 2.444 18.176 8.831 1.00 89.38 96 GLU A O 1
ATOM 765 N N . LYS A 1 97 ? 0.539 17.019 8.602 1.00 84.69 97 LYS A N 1
ATOM 766 C CA . LYS A 1 97 ? 1.216 15.717 8.617 1.00 84.69 97 LYS A CA 1
ATOM 767 C C . LYS A 1 97 ? 2.170 15.521 7.443 1.00 84.69 97 LYS A C 1
ATOM 769 O O . LYS A 1 97 ? 3.254 14.975 7.641 1.00 84.69 97 LYS A O 1
ATOM 774 N N . ILE A 1 98 ? 1.790 15.971 6.246 1.00 87.12 98 ILE A N 1
ATOM 775 C CA . ILE A 1 98 ? 2.646 15.909 5.056 1.00 87.12 98 ILE A CA 1
ATOM 776 C C . ILE A 1 98 ? 3.917 16.731 5.290 1.00 87.12 98 ILE A C 1
ATOM 778 O O . ILE A 1 98 ? 5.007 16.233 5.030 1.00 87.1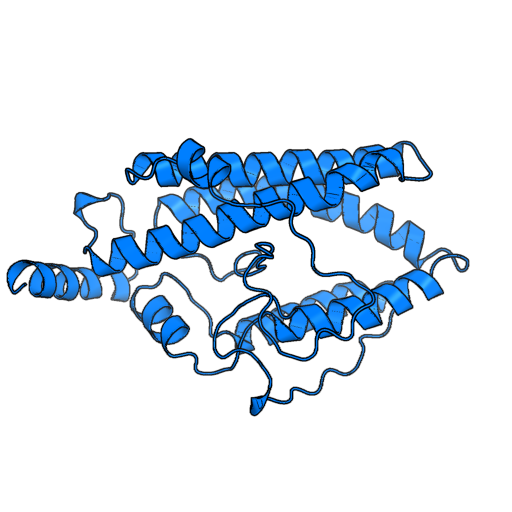2 98 ILE A O 1
ATOM 782 N N . ARG A 1 99 ? 3.808 17.949 5.844 1.00 86.31 99 ARG A N 1
ATOM 783 C CA . ARG A 1 99 ? 4.980 18.791 6.154 1.00 86.31 99 ARG A CA 1
ATOM 784 C C . ARG A 1 99 ? 5.927 18.169 7.180 1.00 86.31 99 ARG A C 1
ATOM 786 O O . ARG A 1 99 ? 7.129 18.392 7.100 1.00 86.31 99 ARG A O 1
ATOM 793 N N . GLN A 1 100 ? 5.398 17.408 8.135 1.00 84.12 100 GLN A N 1
ATOM 794 C CA . GLN A 1 100 ? 6.186 16.762 9.191 1.00 84.12 100 GLN A CA 1
ATOM 795 C C . GLN A 1 100 ? 6.808 15.422 8.766 1.00 84.12 100 GLN A C 1
ATOM 797 O O . GLN A 1 100 ? 7.590 14.842 9.519 1.00 84.12 100 GLN A O 1
ATOM 802 N N . THR A 1 101 ? 6.457 14.904 7.586 1.00 81.94 101 THR A N 1
ATOM 803 C CA . THR A 1 101 ? 6.874 13.576 7.131 1.00 81.94 101 THR A CA 1
ATOM 804 C C . THR A 1 101 ? 7.807 13.688 5.934 1.00 81.94 101 THR A C 1
ATOM 806 O O . THR A 1 101 ? 7.411 14.168 4.876 1.00 81.94 101 THR A O 1
ATOM 809 N N . ASP A 1 102 ? 9.027 13.161 6.054 1.00 82.81 102 ASP A N 1
ATOM 810 C CA . ASP A 1 102 ? 9.872 12.943 4.880 1.00 82.81 102 ASP A CA 1
ATOM 811 C C . ASP A 1 102 ? 9.326 11.763 4.060 1.00 82.81 102 ASP A C 1
ATOM 813 O O . ASP A 1 102 ? 9.617 10.594 4.309 1.00 82.81 102 ASP A O 1
ATOM 817 N N . LEU A 1 103 ? 8.482 12.088 3.083 1.00 82.31 103 LEU A N 1
ATOM 818 C CA . LEU A 1 103 ? 7.892 11.139 2.136 1.00 82.31 103 LEU A CA 1
ATOM 819 C C . LEU A 1 103 ? 8.840 10.800 0.977 1.00 82.31 103 LEU A C 1
ATOM 821 O O . LEU A 1 103 ? 8.512 9.938 0.153 1.00 82.31 103 LEU A O 1
ATOM 825 N N . THR A 1 104 ? 9.991 11.471 0.898 1.00 78.75 104 THR A N 1
ATOM 826 C CA . THR A 1 104 ? 10.989 11.288 -0.161 1.00 78.75 104 THR A CA 1
ATOM 827 C C . THR A 1 104 ? 12.077 10.300 0.221 1.00 78.75 104 THR A C 1
ATOM 829 O O . THR A 1 104 ? 12.722 9.764 -0.680 1.00 78.75 104 THR A O 1
ATOM 832 N N . LEU A 1 105 ? 12.238 10.008 1.517 1.00 75.25 105 LEU A N 1
ATOM 833 C CA . LEU A 1 105 ? 13.255 9.092 2.014 1.00 75.25 105 LEU A CA 1
ATOM 834 C C . LEU A 1 105 ? 13.200 7.736 1.296 1.00 75.25 105 LEU A C 1
ATOM 836 O O . LEU A 1 105 ? 12.146 7.096 1.175 1.00 75.25 105 LEU A O 1
ATOM 840 N N . ARG A 1 106 ? 14.371 7.281 0.839 1.00 66.62 106 ARG A N 1
ATOM 841 C CA . ARG A 1 106 ? 14.561 5.978 0.200 1.00 66.62 106 ARG A CA 1
ATOM 842 C C . ARG A 1 106 ? 15.668 5.213 0.884 1.00 66.62 106 ARG A C 1
ATOM 844 O O . ARG A 1 106 ? 16.781 5.705 1.027 1.00 66.62 106 ARG A O 1
ATOM 851 N N . VAL A 1 107 ? 15.370 3.964 1.199 1.00 62.22 107 VAL A N 1
ATOM 852 C CA . VAL A 1 107 ? 16.404 2.977 1.479 1.00 62.22 107 VAL A CA 1
ATOM 853 C C . VAL A 1 107 ? 16.955 2.488 0.143 1.00 62.22 107 VAL A C 1
ATOM 855 O O . VAL A 1 107 ? 16.169 2.111 -0.739 1.00 62.22 107 VAL A O 1
ATOM 858 N N . SER A 1 108 ? 18.280 2.526 -0.012 1.00 56.44 108 SER A N 1
ATOM 859 C CA . SER A 1 108 ? 18.961 2.164 -1.260 1.00 56.44 108 SER A CA 1
ATOM 860 C C . SER A 1 108 ? 18.609 0.739 -1.716 1.00 56.44 108 SER A C 1
ATOM 862 O O . SER A 1 108 ? 18.324 -0.140 -0.904 1.00 56.44 108 SER A O 1
ATOM 864 N N . GLY A 1 109 ? 18.544 0.526 -3.035 1.00 51.19 109 GLY A N 1
ATOM 865 C CA . GLY A 1 109 ? 18.210 -0.778 -3.625 1.00 51.19 109 GLY A CA 1
ATOM 866 C C . GLY A 1 109 ? 19.355 -1.794 -3.579 1.00 51.19 109 GLY A C 1
ATOM 867 O O . GLY A 1 109 ? 19.089 -2.986 -3.712 1.00 51.19 109 GLY A O 1
ATOM 868 N N . ASP A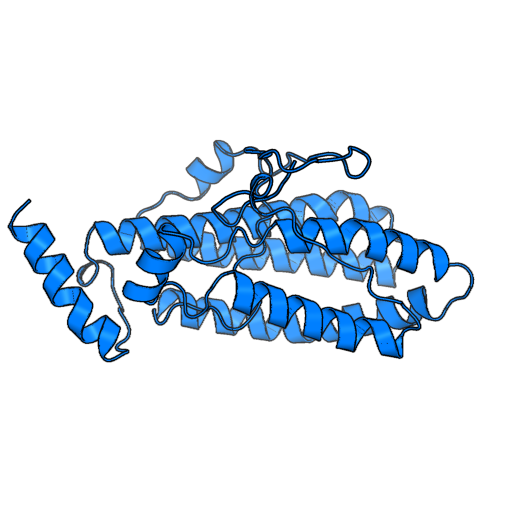 1 110 ? 20.584 -1.313 -3.369 1.00 49.00 110 ASP A N 1
ATOM 869 C CA . ASP A 1 110 ? 21.826 -2.094 -3.447 1.00 49.00 110 ASP A CA 1
ATOM 870 C C . ASP A 1 110 ? 22.341 -2.544 -2.073 1.00 49.00 110 ASP A C 1
ATOM 872 O O . ASP A 1 110 ? 23.274 -3.340 -1.986 1.00 49.00 110 ASP A O 1
ATOM 876 N N . GLN A 1 111 ? 21.757 -2.038 -0.985 1.00 46.44 111 GLN A N 1
ATOM 877 C CA . GLN A 1 111 ? 22.083 -2.510 0.355 1.00 46.44 111 GLN A CA 1
ATOM 878 C C . GLN A 1 111 ? 21.378 -3.839 0.626 1.00 46.44 111 GLN A C 1
ATOM 880 O O . GLN A 1 111 ? 20.186 -3.989 0.360 1.00 46.44 111 GLN A O 1
ATOM 885 N N . ASP A 1 112 ? 22.116 -4.800 1.181 1.00 45.25 112 ASP A N 1
ATOM 886 C CA . ASP A 1 112 ? 21.536 -5.975 1.823 1.00 45.25 112 ASP A CA 1
ATOM 887 C C . ASP A 1 112 ? 20.742 -5.485 3.038 1.00 45.25 112 ASP A C 1
ATOM 889 O O . ASP A 1 112 ? 21.295 -5.175 4.092 1.00 45.25 112 ASP A O 1
ATOM 893 N N . LEU A 1 113 ? 19.437 -5.301 2.845 1.00 48.38 113 LEU A N 1
ATOM 894 C CA . LEU A 1 113 ? 18.556 -4.652 3.817 1.00 48.38 113 LEU A CA 1
ATOM 895 C C . LEU A 1 113 ? 18.293 -5.496 5.062 1.00 48.38 113 LEU A C 1
ATOM 897 O O . LEU A 1 113 ? 17.552 -5.064 5.946 1.00 48.38 113 LEU A O 1
ATOM 901 N N . GLY A 1 114 ? 18.883 -6.694 5.137 1.00 48.38 114 GLY A N 1
ATOM 902 C CA . GLY A 1 114 ? 18.644 -7.634 6.216 1.00 48.38 114 GLY A CA 1
ATOM 903 C C . GLY A 1 114 ? 17.149 -7.728 6.514 1.00 48.38 114 GLY A C 1
ATOM 904 O O . GLY A 1 114 ? 16.299 -7.775 5.620 1.00 48.38 114 GLY A O 1
ATOM 905 N N . THR A 1 115 ? 16.810 -7.701 7.792 1.00 47.38 115 THR A N 1
ATOM 906 C CA . THR A 1 115 ? 15.421 -7.662 8.258 1.00 47.38 115 THR A CA 1
ATOM 907 C C . THR A 1 115 ? 15.137 -6.498 9.202 1.00 47.38 115 THR A C 1
ATOM 909 O O . THR A 1 115 ? 14.087 -6.456 9.852 1.00 47.38 115 THR A O 1
ATOM 912 N N . ALA A 1 116 ? 16.078 -5.555 9.290 1.00 43.09 116 ALA A N 1
ATOM 913 C CA . ALA A 1 116 ? 15.940 -4.369 10.111 1.00 43.09 116 ALA A CA 1
ATOM 914 C C . ALA A 1 116 ? 14.824 -3.463 9.563 1.00 43.09 116 ALA A C 1
ATOM 916 O O . ALA A 1 116 ? 14.349 -3.603 8.436 1.00 43.09 116 ALA A O 1
ATOM 917 N N . ARG A 1 117 ? 14.303 -2.588 10.424 1.00 46.41 117 ARG A N 1
ATOM 918 C CA . ARG A 1 117 ? 13.205 -1.683 10.085 1.00 46.41 117 ARG A CA 1
ATOM 919 C C . ARG A 1 117 ? 13.782 -0.362 9.590 1.00 46.41 117 ARG A C 1
ATOM 921 O O . ARG A 1 117 ? 14.229 0.440 10.410 1.00 46.41 117 ARG A O 1
ATOM 928 N N . ALA A 1 118 ? 13.593 -0.040 8.315 1.00 55.16 118 ALA A N 1
ATOM 929 C CA . ALA A 1 118 ? 13.745 1.332 7.849 1.00 55.16 118 ALA A CA 1
ATOM 930 C C . ALA A 1 118 ? 12.527 2.170 8.246 1.00 55.16 118 ALA A C 1
ATOM 932 O O . ALA A 1 118 ? 11.564 2.328 7.497 1.00 55.16 118 ALA A O 1
ATOM 933 N N . ALA A 1 119 ? 12.555 2.714 9.463 1.00 50.34 119 ALA A N 1
ATOM 934 C CA . ALA A 1 119 ? 11.435 3.451 10.053 1.00 50.34 119 ALA A CA 1
ATOM 935 C C . ALA A 1 119 ? 10.965 4.677 9.236 1.00 50.34 119 ALA A C 1
ATOM 937 O O . ALA A 1 119 ? 9.837 5.143 9.435 1.00 50.34 119 ALA A O 1
ATOM 938 N N . GLY A 1 120 ? 11.808 5.198 8.340 1.00 54.28 120 GLY A N 1
ATOM 939 C CA . GLY A 1 120 ? 11.517 6.388 7.545 1.00 54.28 120 GLY A CA 1
ATOM 940 C C . GLY A 1 120 ? 10.933 6.134 6.149 1.00 54.28 120 GLY A C 1
ATOM 941 O O . GLY A 1 120 ? 10.314 7.044 5.612 1.00 54.28 120 GLY A O 1
ATOM 942 N N . ASP A 1 121 ? 11.063 4.935 5.566 1.00 60.34 121 ASP A N 1
ATOM 943 C CA . ASP A 1 121 ? 10.459 4.647 4.254 1.00 60.34 121 ASP A CA 1
ATOM 944 C C . ASP A 1 121 ? 8.966 4.329 4.440 1.00 60.34 121 ASP A C 1
ATOM 946 O O . ASP A 1 121 ? 8.582 3.461 5.230 1.00 60.34 121 ASP A O 1
ATOM 950 N N . LYS A 1 122 ? 8.104 5.088 3.755 1.00 58.50 122 LYS A N 1
ATOM 951 C CA . LYS A 1 122 ? 6.645 5.058 3.950 1.00 58.50 122 LYS A CA 1
ATOM 952 C C . LYS A 1 122 ? 5.896 4.193 2.936 1.00 58.50 122 LYS A C 1
ATOM 954 O O . LYS A 1 122 ? 4.706 3.967 3.131 1.00 58.50 122 LYS A O 1
ATOM 959 N N . ARG A 1 123 ? 6.561 3.680 1.892 1.00 59.00 123 ARG A N 1
ATOM 960 C CA . ARG A 1 123 ? 5.988 2.788 0.856 1.00 59.00 123 ARG A CA 1
ATOM 961 C C . ARG A 1 123 ? 5.561 1.415 1.395 1.00 59.00 123 ARG A C 1
ATOM 963 O O . ARG A 1 123 ? 6.249 0.410 1.247 1.00 59.00 123 ARG A O 1
ATOM 970 N N . VAL A 1 124 ? 4.408 1.342 2.027 1.00 55.94 124 VAL A N 1
ATOM 971 C CA . VAL A 1 124 ? 3.899 0.127 2.647 1.00 55.94 124 VAL A CA 1
ATOM 972 C C . VAL A 1 124 ? 2.750 -0.425 1.804 1.00 55.94 124 VAL A C 1
ATOM 974 O O . VAL A 1 124 ? 1.645 0.108 1.799 1.00 55.94 124 VAL A O 1
ATOM 977 N N . ASN A 1 125 ? 2.988 -1.539 1.107 1.00 46.62 125 ASN A N 1
ATOM 978 C CA . ASN A 1 125 ? 1.975 -2.166 0.257 1.00 46.62 125 ASN A CA 1
ATOM 979 C C . ASN A 1 125 ? 1.033 -3.061 1.088 1.00 46.62 125 ASN A C 1
ATOM 981 O O . ASN A 1 125 ? 1.141 -4.285 1.063 1.00 46.62 125 ASN A O 1
ATOM 985 N N . ILE A 1 126 ? 0.148 -2.464 1.897 1.00 46.88 126 ILE A N 1
ATOM 986 C CA . ILE A 1 126 ? -0.783 -3.232 2.752 1.00 46.88 126 ILE A CA 1
ATOM 987 C C . ILE A 1 126 ? -2.159 -3.463 2.088 1.00 46.88 126 ILE A C 1
ATOM 989 O O . ILE A 1 126 ? -2.841 -4.424 2.463 1.00 46.88 126 ILE A O 1
ATOM 993 N N . PHE A 1 127 ? -2.583 -2.667 1.0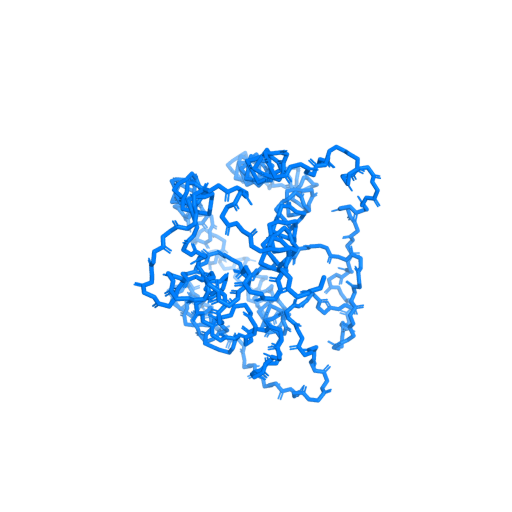91 1.00 42.84 127 PHE A N 1
ATOM 994 C CA . PHE A 1 127 ? -4.010 -2.627 0.707 1.00 42.84 127 PHE A CA 1
ATOM 995 C C . PHE A 1 127 ? -4.389 -2.744 -0.781 1.00 42.84 127 PHE A C 1
ATOM 997 O O . PHE A 1 127 ? -5.565 -2.579 -1.102 1.00 42.84 127 PHE A O 1
ATOM 1004 N N . GLY A 1 128 ? -3.488 -3.140 -1.684 1.00 35.84 128 GLY A N 1
ATOM 1005 C CA . GLY A 1 128 ? -3.821 -3.226 -3.117 1.00 35.84 128 GLY A CA 1
ATOM 1006 C C . GLY A 1 128 ? -4.877 -4.275 -3.528 1.00 35.84 128 GLY A C 1
ATOM 1007 O O . GLY A 1 128 ? -5.438 -4.176 -4.613 1.00 35.84 128 GLY A O 1
ATOM 1008 N N . ARG A 1 129 ? -5.173 -5.303 -2.715 1.00 43.25 129 ARG A N 1
ATOM 1009 C CA . ARG A 1 129 ? -6.047 -6.453 -3.080 1.00 43.25 129 ARG A CA 1
ATOM 1010 C C . ARG A 1 129 ? -6.801 -6.982 -1.844 1.00 43.25 129 ARG A C 1
ATOM 1012 O O . ARG A 1 129 ? -6.442 -6.552 -0.754 1.00 43.25 129 ARG A O 1
ATOM 1019 N N . PRO A 1 130 ? -7.875 -7.805 -1.954 1.00 37.31 130 PRO A N 1
ATOM 1020 C CA . PRO A 1 130 ? -9.100 -7.749 -1.133 1.00 37.31 130 PRO A CA 1
ATOM 1021 C C . PRO A 1 130 ? -8.870 -7.937 0.380 1.00 37.31 130 PRO A C 1
ATOM 1023 O O . PRO A 1 130 ? -9.165 -8.975 0.963 1.00 37.31 130 PRO A O 1
ATOM 1026 N N . ASN A 1 131 ? -8.372 -6.880 1.013 1.00 44.09 131 ASN A N 1
ATOM 1027 C CA . ASN A 1 131 ? -8.154 -6.708 2.447 1.00 44.09 131 ASN A CA 1
ATOM 1028 C C . ASN A 1 131 ? -9.007 -5.562 2.998 1.00 44.09 131 ASN A C 1
ATOM 1030 O O . ASN A 1 131 ? -8.803 -5.141 4.133 1.00 44.09 131 ASN A O 1
ATOM 1034 N N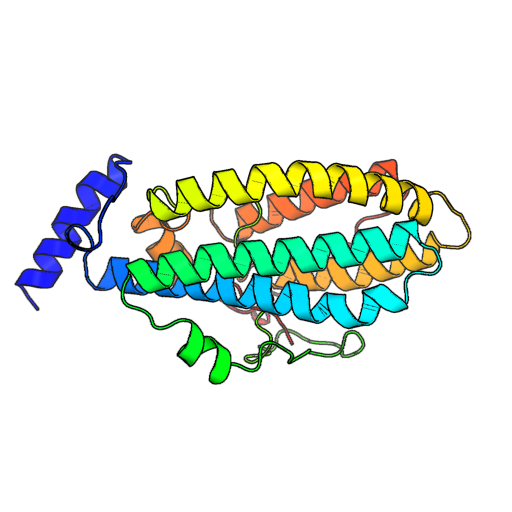 . SER A 1 132 ? -9.907 -5.021 2.173 1.00 48.00 132 SER A N 1
ATOM 1035 C CA . SER A 1 132 ? -10.541 -3.732 2.408 1.00 48.00 132 SER A CA 1
ATOM 1036 C C . SER A 1 132 ? -11.452 -3.760 3.643 1.00 48.00 132 SER A C 1
ATOM 1038 O O . SER A 1 132 ? -12.280 -4.670 3.759 1.00 48.00 132 SER A O 1
ATOM 1040 N N . PRO A 1 133 ? -11.339 -2.756 4.530 1.00 54.06 133 PRO A N 1
ATOM 1041 C CA . PRO A 1 133 ? -12.270 -2.547 5.630 1.00 54.06 133 PRO A CA 1
ATOM 1042 C C . PRO A 1 133 ? -13.717 -2.461 5.147 1.00 54.06 133 PRO A C 1
ATOM 1044 O O . PRO A 1 133 ? -13.993 -1.887 4.090 1.00 54.06 133 PRO A O 1
ATOM 1047 N N . LYS A 1 134 ? -14.659 -2.949 5.956 1.00 55.03 134 LYS A N 1
ATOM 1048 C CA . LYS A 1 134 ? -16.103 -2.770 5.720 1.00 55.03 134 LYS A CA 1
ATOM 1049 C C . LYS A 1 134 ? -16.611 -1.429 6.267 1.00 55.03 134 LYS A C 1
ATOM 1051 O O . LYS A 1 134 ? -17.594 -1.375 6.990 1.00 55.03 134 LYS A O 1
ATOM 1056 N N . ASN A 1 135 ? -15.929 -0.337 5.934 1.00 63.34 135 ASN A N 1
ATOM 1057 C CA . ASN A 1 135 ? -16.363 1.016 6.284 1.00 63.34 135 ASN A CA 1
ATOM 1058 C C . ASN A 1 135 ? -16.666 1.814 5.004 1.00 63.34 135 ASN A C 1
ATOM 1060 O O . ASN A 1 135 ? -15.983 1.640 3.990 1.00 63.34 135 ASN A O 1
ATOM 1064 N N . LYS A 1 136 ? -17.687 2.679 5.052 1.00 62.16 136 LYS A N 1
ATOM 1065 C CA . LYS A 1 136 ? -18.164 3.512 3.936 1.00 62.16 136 LYS A CA 1
ATOM 1066 C C . LYS A 1 136 ? -17.031 4.288 3.263 1.00 62.16 136 LYS A C 1
ATOM 1068 O O . LYS A 1 136 ? -16.861 4.198 2.048 1.00 62.16 136 LYS A O 1
ATOM 1073 N N . VAL A 1 137 ? -16.186 4.921 4.075 1.00 59.97 137 VAL A N 1
ATOM 1074 C CA . VAL A 1 137 ? -14.999 5.684 3.664 1.00 59.97 137 VAL A CA 1
ATOM 1075 C C . VAL A 1 137 ? -14.060 4.829 2.804 1.00 59.97 137 VAL A C 1
ATOM 1077 O O . VAL A 1 137 ? -13.632 5.232 1.723 1.00 59.97 137 VAL A O 1
ATOM 1080 N N . TYR A 1 138 ? -13.789 3.599 3.242 1.00 63.59 138 TYR A N 1
ATOM 1081 C CA . TYR A 1 138 ? -12.917 2.668 2.524 1.00 63.59 138 TYR A CA 1
ATOM 1082 C C . TYR A 1 138 ? -13.562 2.076 1.271 1.00 63.59 138 TYR A C 1
ATOM 1084 O O . TYR A 1 138 ? -12.870 1.827 0.282 1.00 63.59 138 TYR A O 1
ATOM 1092 N N . ARG A 1 139 ? -14.879 1.853 1.282 1.00 64.56 139 ARG A N 1
ATOM 1093 C CA . ARG A 1 139 ? -15.616 1.372 0.109 1.00 64.56 139 ARG A CA 1
ATOM 1094 C C . ARG A 1 139 ? -15.568 2.397 -1.022 1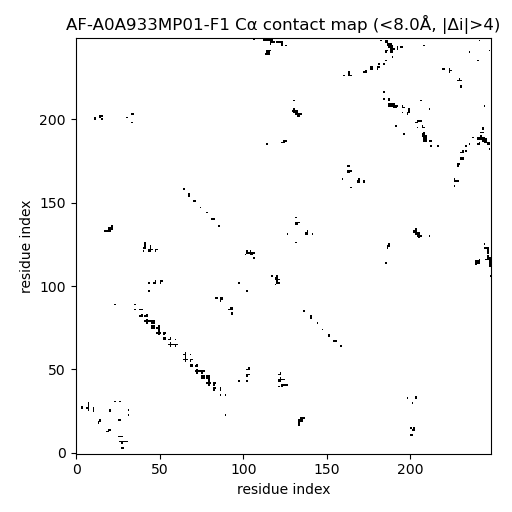.00 64.56 139 ARG A C 1
ATOM 1096 O O . ARG A 1 139 ? -15.267 2.029 -2.156 1.00 64.56 139 ARG A O 1
ATOM 1103 N N . GLU A 1 140 ? -15.838 3.663 -0.716 1.00 61.00 140 GLU A N 1
ATOM 1104 C CA . GLU A 1 140 ? -15.796 4.749 -1.699 1.00 61.00 140 GLU A CA 1
ATOM 1105 C C . GLU A 1 140 ? -14.386 4.971 -2.250 1.00 61.00 140 GLU A C 1
ATOM 1107 O O . GLU A 1 140 ? -14.211 5.128 -3.460 1.00 61.00 140 GLU A O 1
ATOM 1112 N N . LEU A 1 141 ? -13.374 4.914 -1.378 1.00 59.03 141 LEU A N 1
ATOM 1113 C CA . LEU A 1 141 ? -11.971 4.952 -1.781 1.00 59.03 141 LEU A CA 1
ATOM 1114 C C . LEU A 1 141 ? -11.646 3.817 -2.762 1.00 59.03 141 LEU A C 1
ATOM 1116 O O . LEU A 1 141 ? -11.087 4.062 -3.830 1.00 59.03 141 LEU A O 1
ATOM 1120 N N . ARG A 1 142 ? -12.043 2.581 -2.437 1.00 62.84 142 ARG A N 1
ATOM 1121 C CA . ARG A 1 142 ? -11.761 1.404 -3.267 1.00 62.84 142 ARG A CA 1
ATOM 1122 C C . ARG A 1 142 ? -12.370 1.514 -4.658 1.00 62.84 142 ARG A C 1
ATOM 1124 O O . ARG A 1 142 ? -11.733 1.099 -5.618 1.00 62.84 142 ARG A O 1
ATOM 1131 N N . LEU A 1 143 ? -13.589 2.039 -4.778 1.00 56.81 143 LEU A N 1
ATOM 1132 C CA . LEU A 1 143 ? -14.235 2.205 -6.082 1.00 56.81 143 LEU A CA 1
ATOM 1133 C C . LEU A 1 143 ? -13.429 3.153 -6.979 1.00 56.81 143 LEU A C 1
ATOM 1135 O O . LEU A 1 143 ? -13.154 2.805 -8.124 1.00 56.81 143 LEU A O 1
ATOM 1139 N N . LYS A 1 144 ? -12.970 4.280 -6.421 1.00 58.50 144 LYS A N 1
ATOM 1140 C CA . LYS A 1 144 ? -12.154 5.278 -7.133 1.00 58.50 144 LYS A CA 1
ATOM 1141 C C . LYS A 1 144 ? -10.758 4.760 -7.493 1.00 58.50 144 LYS A C 1
ATOM 1143 O O . LYS A 1 144 ? -10.254 5.081 -8.566 1.00 58.50 144 LYS A O 1
ATOM 1148 N N . ILE A 1 145 ? -10.139 3.968 -6.613 1.00 58.59 145 ILE A N 1
ATOM 1149 C CA . ILE A 1 145 ? -8.840 3.329 -6.880 1.00 58.59 145 ILE A CA 1
ATOM 1150 C C . ILE A 1 145 ? -8.992 2.265 -7.973 1.00 58.59 145 ILE A C 1
ATOM 1152 O O . ILE A 1 145 ? -8.263 2.288 -8.959 1.00 58.59 145 ILE A O 1
ATOM 1156 N N . ARG A 1 146 ? -9.986 1.373 -7.854 1.00 58.84 146 ARG A N 1
ATOM 1157 C CA . ARG A 1 146 ? -10.167 0.234 -8.766 1.00 58.84 146 ARG A CA 1
ATOM 1158 C C . ARG A 1 146 ? -10.358 0.661 -10.220 1.00 58.84 146 ARG A C 1
ATOM 1160 O O . ARG A 1 146 ? -9.746 0.063 -11.096 1.00 58.84 146 ARG A O 1
ATOM 1167 N N . GLU A 1 147 ? -11.182 1.680 -10.456 1.00 55.28 147 GLU A N 1
ATOM 1168 C CA . GLU A 1 147 ? -11.433 2.219 -11.799 1.00 55.28 147 GLU A CA 1
ATOM 1169 C C . GLU A 1 147 ? -10.135 2.692 -12.479 1.00 55.28 147 GLU A C 1
ATOM 1171 O O . GLU A 1 147 ? -9.927 2.466 -13.667 1.00 55.28 147 GLU A O 1
ATOM 1176 N N . ASN A 1 148 ? -9.209 3.274 -11.714 1.00 53.31 148 ASN A N 1
ATOM 1177 C CA . ASN A 1 148 ? -7.931 3.743 -12.248 1.00 53.31 148 ASN A CA 1
ATOM 1178 C C . ASN A 1 148 ? -6.869 2.642 -12.337 1.00 53.31 148 ASN A C 1
ATOM 1180 O O . ASN A 1 148 ? -6.075 2.622 -13.278 1.00 53.31 148 ASN A O 1
ATOM 1184 N N . ASP A 1 149 ? -6.880 1.688 -11.408 1.00 62.12 149 ASP A N 1
ATOM 1185 C CA . ASP A 1 149 ? -5.977 0.538 -11.420 1.00 62.12 149 ASP A CA 1
ATOM 1186 C C . ASP A 1 149 ? -6.243 -0.422 -12.588 1.00 62.12 149 ASP A C 1
ATOM 1188 O O . ASP A 1 149 ? -5.348 -1.162 -12.991 1.00 62.12 149 ASP A O 1
ATOM 1192 N N . GLU A 1 150 ? -7.457 -0.463 -13.138 1.00 61.38 150 GLU A N 1
ATOM 1193 C CA . GLU A 1 150 ? -7.765 -1.239 -14.348 1.00 61.38 150 GLU A CA 1
ATOM 1194 C C . GLU A 1 150 ? -7.053 -0.664 -15.580 1.00 61.38 150 GLU A C 1
ATOM 1196 O O . GLU A 1 150 ? -6.353 -1.399 -16.278 1.00 61.38 150 GLU A O 1
ATOM 1201 N N . VAL A 1 151 ? -7.119 0.655 -15.776 1.00 55.25 151 VAL A N 1
ATOM 1202 C CA . VAL A 1 151 ? -6.420 1.352 -16.871 1.00 55.25 151 VAL A CA 1
ATOM 1203 C C . VAL A 1 151 ? -4.900 1.233 -16.718 1.00 55.25 151 VAL A C 1
ATOM 1205 O O . VAL A 1 151 ? -4.196 0.908 -17.674 1.00 55.25 151 VAL A O 1
ATOM 1208 N N . ARG A 1 152 ? -4.386 1.415 -15.495 1.00 62.81 152 ARG A N 1
ATOM 1209 C CA . ARG A 1 152 ? -2.962 1.223 -15.177 1.00 62.81 152 ARG A CA 1
ATOM 1210 C C . ARG A 1 152 ? -2.483 -0.194 -15.460 1.00 62.81 152 ARG A C 1
ATOM 1212 O O . ARG A 1 152 ? -1.385 -0.364 -15.975 1.00 62.81 152 ARG A O 1
ATOM 1219 N N . ARG A 1 153 ? -3.268 -1.216 -15.099 1.00 64.56 153 ARG A N 1
ATOM 1220 C CA . ARG A 1 153 ? -2.883 -2.620 -15.303 1.00 64.56 153 ARG A CA 1
ATOM 1221 C C . ARG A 1 153 ? -2.800 -2.980 -16.777 1.00 64.56 153 ARG A C 1
ATOM 1223 O O . ARG A 1 153 ? -1.862 -3.680 -17.136 1.00 64.56 153 ARG A O 1
ATOM 1230 N N . ALA A 1 154 ? -3.718 -2.480 -17.602 1.00 59.59 154 ALA A N 1
ATOM 1231 C CA . ALA A 1 154 ? -3.661 -2.672 -19.049 1.00 59.59 154 ALA A CA 1
ATOM 1232 C C . ALA A 1 154 ? -2.387 -2.049 -19.640 1.00 59.59 154 ALA A C 1
ATOM 1234 O O . ALA A 1 154 ? -1.612 -2.730 -20.303 1.00 59.59 154 ALA A O 1
ATOM 1235 N N . PHE A 1 155 ? -2.111 -0.790 -19.297 1.00 55.81 155 PHE A N 1
ATOM 1236 C CA . PHE A 1 155 ? -0.929 -0.085 -19.783 1.00 55.81 155 PHE A CA 1
ATOM 1237 C C . PHE A 1 155 ? 0.389 -0.715 -19.271 1.00 55.81 155 PHE A C 1
ATOM 1239 O O . PHE A 1 155 ? 1.358 -0.879 -20.008 1.00 55.81 155 PHE A O 1
ATOM 1246 N N . ALA A 1 156 ? 0.440 -1.116 -17.997 1.00 63.09 156 ALA A N 1
ATOM 1247 C CA . ALA A 1 156 ? 1.608 -1.781 -17.424 1.00 63.09 156 ALA A CA 1
ATOM 1248 C C . ALA A 1 156 ? 1.826 -3.194 -17.986 1.00 63.09 156 ALA A C 1
ATOM 1250 O O . ALA A 1 156 ? 2.958 -3.666 -17.965 1.00 63.09 156 ALA A O 1
ATOM 1251 N N . ALA A 1 157 ? 0.774 -3.884 -18.439 1.00 66.12 157 ALA A N 1
ATOM 1252 C CA . ALA A 1 157 ? 0.907 -5.170 -19.118 1.00 66.12 157 ALA A CA 1
ATOM 1253 C C . ALA A 1 157 ? 1.601 -4.997 -20.475 1.00 66.12 157 ALA A C 1
ATOM 1255 O O . ALA A 1 157 ? 2.566 -5.702 -20.741 1.00 66.12 157 ALA A O 1
ATOM 1256 N N . GLU A 1 158 ? 1.206 -3.987 -21.252 1.00 62.91 158 GLU A N 1
ATOM 1257 C CA . GLU A 1 158 ? 1.800 -3.678 -22.559 1.00 62.91 158 GLU A CA 1
ATOM 1258 C C . GLU A 1 158 ? 3.308 -3.381 -22.462 1.00 62.91 158 GLU A C 1
ATOM 1260 O O . GLU A 1 158 ? 4.116 -3.970 -23.178 1.00 62.91 158 GLU A O 1
ATOM 1265 N N . VAL A 1 159 ? 3.720 -2.540 -21.505 1.00 63.16 159 VAL A N 1
ATOM 1266 C CA . VAL A 1 159 ? 5.149 -2.245 -21.280 1.00 63.16 159 VAL A CA 1
ATOM 1267 C C . VAL A 1 159 ? 5.917 -3.472 -20.774 1.00 63.16 159 VAL A C 1
ATOM 1269 O O . VAL A 1 159 ? 7.073 -3.670 -21.138 1.00 63.16 159 VAL A O 1
ATOM 1272 N N . LYS A 1 160 ? 5.301 -4.321 -19.943 1.00 69.44 160 LYS A N 1
ATOM 1273 C CA . LYS A 1 160 ? 5.952 -5.543 -19.443 1.00 69.44 160 LYS A CA 1
ATOM 1274 C C . LYS A 1 160 ? 6.160 -6.581 -20.533 1.00 69.44 160 LYS A C 1
ATOM 1276 O O . LYS A 1 160 ? 7.223 -7.187 -20.562 1.00 69.44 160 LYS A O 1
ATOM 1281 N N . GLU A 1 161 ? 5.172 -6.790 -21.395 1.00 69.94 161 GLU A N 1
ATOM 1282 C CA . GLU A 1 161 ? 5.297 -7.698 -22.537 1.00 69.94 161 GLU A CA 1
ATOM 1283 C C . GLU A 1 161 ? 6.392 -7.222 -23.490 1.00 69.94 161 GLU A C 1
ATOM 1285 O O . GLU A 1 161 ? 7.200 -8.029 -23.940 1.00 69.94 161 GLU A O 1
ATOM 1290 N N . MET A 1 162 ? 6.488 -5.910 -23.712 1.00 67.56 162 MET A N 1
ATOM 1291 C CA . MET A 1 162 ? 7.559 -5.317 -24.508 1.00 67.56 162 MET A CA 1
ATOM 1292 C C . MET A 1 162 ? 8.946 -5.563 -23.892 1.00 67.56 162 MET A C 1
ATOM 1294 O O . MET A 1 162 ? 9.839 -6.053 -24.575 1.00 67.56 162 MET A O 1
ATOM 1298 N N . LEU A 1 163 ? 9.127 -5.265 -22.600 1.00 69.75 163 LEU A N 1
ATOM 1299 C CA . LEU A 1 163 ? 10.433 -5.364 -21.933 1.00 69.75 163 LEU A CA 1
ATOM 1300 C C . LEU A 1 163 ? 10.860 -6.805 -21.629 1.00 69.75 163 LEU A C 1
ATOM 1302 O O . LEU A 1 163 ? 12.040 -7.130 -21.712 1.00 69.75 163 LEU A O 1
ATOM 1306 N N . ALA A 1 164 ? 9.937 -7.682 -21.241 1.00 71.00 164 ALA A N 1
ATOM 1307 C CA . ALA A 1 164 ? 10.279 -9.078 -20.986 1.00 71.00 164 ALA A CA 1
ATOM 1308 C C . ALA A 1 164 ? 10.368 -9.887 -22.288 1.00 71.00 164 ALA A C 1
ATOM 1310 O O . ALA A 1 164 ? 11.138 -10.838 -22.356 1.00 71.00 164 ALA A O 1
ATOM 1311 N N . GLY A 1 165 ? 9.616 -9.509 -23.326 1.00 73.88 165 GLY A N 1
ATOM 1312 C CA . GLY A 1 165 ? 9.672 -10.151 -24.639 1.00 73.88 165 GLY A CA 1
ATOM 1313 C C . GLY A 1 165 ? 10.925 -9.808 -25.450 1.00 73.88 165 GLY A C 1
ATOM 1314 O O . GLY A 1 165 ? 11.292 -10.582 -26.333 1.00 73.88 165 GLY A O 1
ATOM 1315 N N . ASP A 1 166 ? 11.591 -8.685 -25.158 1.00 79.25 166 ASP A N 1
ATOM 1316 C CA . ASP A 1 166 ? 12.863 -8.312 -25.781 1.00 79.25 166 ASP A CA 1
ATOM 1317 C C . ASP A 1 166 ? 14.044 -9.060 -25.118 1.00 79.25 166 ASP A C 1
ATOM 1319 O O . ASP A 1 166 ? 14.317 -8.866 -23.925 1.00 79.25 166 ASP A O 1
ATOM 1323 N N . PRO A 1 167 ? 14.796 -9.894 -25.870 1.00 82.94 167 PRO A N 1
ATOM 1324 C CA . PRO A 1 167 ? 15.974 -10.588 -25.354 1.00 82.94 167 PRO A CA 1
ATOM 1325 C C . PRO A 1 167 ? 17.022 -9.664 -24.723 1.00 82.94 167 PRO A C 1
ATOM 1327 O O . PRO A 1 167 ? 17.742 -10.102 -23.827 1.00 82.94 167 PRO A O 1
ATOM 1330 N N . ALA A 1 168 ? 17.118 -8.405 -25.169 1.00 82.31 168 ALA A N 1
ATOM 1331 C CA . ALA A 1 168 ? 18.085 -7.443 -24.648 1.00 82.31 168 ALA A CA 1
ATOM 1332 C C . ALA A 1 168 ? 17.776 -7.000 -23.208 1.00 82.31 168 ALA A C 1
ATOM 1334 O O . ALA A 1 168 ? 18.695 -6.653 -22.471 1.00 82.31 168 ALA A O 1
ATOM 1335 N N . THR A 1 169 ? 16.505 -7.029 -22.795 1.00 82.62 169 THR A N 1
ATOM 1336 C CA . THR A 1 169 ? 16.049 -6.552 -21.478 1.00 82.62 169 THR A CA 1
ATOM 1337 C C . THR A 1 169 ? 15.492 -7.660 -20.585 1.00 82.62 169 THR A C 1
ATOM 1339 O O . THR A 1 169 ? 15.253 -7.428 -19.396 1.00 82.62 169 THR A O 1
ATOM 1342 N N . HIS A 1 170 ? 15.325 -8.879 -21.107 1.00 85.25 170 HIS A N 1
ATOM 1343 C CA . HIS A 1 170 ? 14.826 -10.025 -20.344 1.00 85.25 170 HIS A CA 1
ATOM 1344 C C . HIS A 1 170 ? 15.685 -10.324 -19.101 1.00 85.25 170 HIS A C 1
ATOM 1346 O O . HIS A 1 170 ? 15.150 -10.564 -18.014 1.00 85.25 170 HIS A O 1
ATOM 1352 N N . GLU A 1 171 ? 17.018 -10.300 -19.222 1.00 87.44 171 GLU A N 1
ATOM 1353 C CA . GLU A 1 171 ? 17.909 -10.567 -18.083 1.00 87.44 171 GLU A CA 1
ATOM 1354 C C . GLU A 1 171 ? 17.763 -9.502 -16.986 1.00 87.44 171 GLU A C 1
ATOM 1356 O O . GLU A 1 171 ? 17.605 -9.843 -15.810 1.00 87.44 171 GLU A O 1
ATOM 1361 N N . ASP A 1 172 ? 17.714 -8.224 -17.360 1.00 81.88 172 ASP A N 1
ATOM 1362 C CA . ASP A 1 172 ? 17.502 -7.119 -16.422 1.00 81.88 172 ASP A CA 1
ATOM 1363 C C . ASP A 1 172 ? 16.147 -7.229 -15.710 1.00 81.88 172 ASP A C 1
ATOM 1365 O O . ASP A 1 172 ? 16.056 -7.021 -14.493 1.00 81.88 172 ASP A O 1
ATOM 1369 N N . CYS A 1 173 ? 15.097 -7.631 -16.436 1.00 81.94 173 CYS A N 1
ATOM 1370 C CA . CYS A 1 173 ? 13.779 -7.910 -15.864 1.00 81.94 173 CYS A CA 1
ATOM 1371 C C . CYS A 1 173 ? 13.842 -9.042 -14.828 1.00 81.94 173 CYS A C 1
ATOM 1373 O O . CYS A 1 173 ? 13.292 -8.911 -13.728 1.00 81.94 173 CYS A O 1
ATOM 1375 N N . GLN A 1 174 ? 14.557 -10.129 -15.132 1.00 86.31 174 GLN A N 1
ATOM 1376 C CA . GLN A 1 174 ? 14.744 -11.247 -14.208 1.00 86.31 174 GLN A CA 1
ATOM 1377 C C . GLN A 1 174 ? 15.553 -10.840 -12.968 1.00 86.31 174 GLN A C 1
ATOM 1379 O O . GLN A 1 174 ? 15.187 -11.200 -11.846 1.00 86.31 174 GLN A O 1
ATOM 1384 N N . GLN A 1 175 ? 16.623 -10.059 -13.127 1.00 83.00 175 GLN A N 1
ATOM 1385 C CA . GLN A 1 175 ? 17.413 -9.560 -12.001 1.00 83.00 175 GLN A CA 1
ATOM 1386 C C . GLN A 1 175 ? 16.600 -8.608 -11.112 1.00 83.00 175 GLN A C 1
ATOM 1388 O O . GLN A 1 175 ? 16.674 -8.685 -9.881 1.00 83.00 175 GLN A O 1
ATOM 1393 N N . ALA A 1 176 ? 15.784 -7.737 -11.711 1.00 79.44 176 ALA A N 1
ATOM 1394 C CA . ALA A 1 176 ? 14.868 -6.878 -10.973 1.00 79.44 176 ALA A CA 1
ATOM 1395 C C . ALA A 1 176 ? 13.836 -7.703 -10.188 1.00 79.44 176 ALA A C 1
ATOM 1397 O O . ALA A 1 176 ? 13.637 -7.442 -8.998 1.00 79.44 176 ALA A O 1
ATOM 1398 N N . LEU A 1 177 ? 13.235 -8.727 -10.805 1.00 83.25 177 LEU A N 1
ATOM 1399 C CA . LEU A 1 177 ? 12.309 -9.640 -10.131 1.00 83.25 177 LEU A CA 1
ATOM 1400 C C . LEU A 1 177 ? 12.983 -10.354 -8.950 1.00 83.25 177 LEU A C 1
ATOM 1402 O O . LEU A 1 177 ? 12.426 -10.363 -7.852 1.00 83.25 177 LEU A O 1
ATOM 1406 N N . ASN A 1 178 ? 14.202 -10.870 -9.140 1.00 84.62 178 ASN A N 1
ATOM 1407 C CA . ASN A 1 178 ? 14.980 -11.550 -8.099 1.00 84.62 178 ASN A CA 1
ATOM 1408 C C . ASN A 1 178 ? 15.186 -10.673 -6.856 1.00 84.62 178 ASN A C 1
ATOM 1410 O O . ASN A 1 178 ? 15.029 -11.149 -5.730 1.00 84.62 178 ASN A O 1
ATOM 1414 N N . ARG A 1 179 ? 15.490 -9.383 -7.050 1.00 77.94 179 ARG A N 1
ATOM 1415 C CA . ARG A 1 179 ? 15.694 -8.429 -5.949 1.00 77.94 179 ARG A CA 1
ATOM 1416 C C . ARG A 1 179 ? 14.380 -8.012 -5.292 1.00 77.94 179 ARG A C 1
ATOM 1418 O O . ARG A 1 179 ? 14.214 -8.121 -4.075 1.00 77.94 179 ARG A O 1
ATOM 1425 N N . TRP A 1 180 ? 13.436 -7.514 -6.087 1.00 78.06 180 TRP A N 1
ATOM 1426 C CA . TRP A 1 180 ? 12.239 -6.865 -5.555 1.00 78.06 180 TRP A CA 1
ATOM 1427 C C . TRP A 1 180 ? 11.234 -7.854 -4.979 1.00 78.06 180 TRP A C 1
ATOM 1429 O O . TRP A 1 180 ? 10.607 -7.536 -3.970 1.00 78.06 180 TRP A O 1
ATOM 1439 N N . TYR A 1 181 ? 11.124 -9.063 -5.537 1.00 84.19 181 TYR A N 1
ATOM 1440 C CA . TYR A 1 181 ? 10.208 -10.075 -5.016 1.00 84.19 181 TYR A CA 1
ATOM 1441 C C . TYR A 1 181 ? 10.545 -10.454 -3.572 1.00 84.19 181 TYR A C 1
ATOM 1443 O O . TYR A 1 181 ? 9.681 -10.377 -2.700 1.00 84.19 181 TYR A O 1
ATOM 1451 N N . ILE A 1 182 ? 11.808 -10.792 -3.289 1.00 84.81 182 ILE A N 1
ATOM 1452 C CA . ILE A 1 182 ? 12.250 -11.172 -1.938 1.00 84.81 182 ILE A CA 1
ATOM 1453 C C . ILE A 1 182 ? 12.010 -10.028 -0.952 1.00 84.81 182 ILE A C 1
ATOM 1455 O O . ILE A 1 182 ? 11.450 -10.246 0.126 1.00 84.81 182 ILE A O 1
ATOM 1459 N N . ARG A 1 183 ? 12.341 -8.794 -1.354 1.00 79.50 183 ARG A N 1
ATOM 1460 C CA . ARG A 1 183 ? 12.076 -7.602 -0.545 1.00 79.50 183 ARG A CA 1
ATOM 1461 C C . ARG A 1 183 ? 10.588 -7.457 -0.236 1.00 79.50 183 ARG A C 1
ATOM 1463 O O . ARG A 1 183 ? 10.235 -7.259 0.922 1.00 79.50 183 ARG A O 1
ATOM 1470 N N . THR A 1 184 ? 9.707 -7.592 -1.229 1.00 79.75 184 THR A N 1
ATOM 1471 C CA . THR A 1 184 ? 8.256 -7.473 -1.024 1.00 79.75 184 THR A CA 1
ATOM 1472 C C . THR A 1 184 ? 7.698 -8.578 -0.133 1.00 79.75 184 THR A C 1
ATOM 1474 O O . THR A 1 184 ? 6.879 -8.299 0.741 1.00 79.75 184 THR A O 1
ATOM 1477 N N . MET A 1 185 ? 8.175 -9.815 -0.268 1.00 83.38 185 MET A N 1
ATOM 1478 C CA . MET A 1 185 ? 7.722 -10.933 0.567 1.00 83.38 185 MET A CA 1
ATOM 1479 C C . MET A 1 185 ? 8.022 -10.726 2.065 1.00 83.38 185 MET A C 1
ATOM 1481 O O . MET A 1 185 ? 7.255 -11.182 2.926 1.00 83.38 185 MET A O 1
ATOM 1485 N N . ASN A 1 186 ? 9.074 -9.962 2.374 1.00 83.56 186 ASN A N 1
ATOM 1486 C CA . ASN A 1 186 ? 9.458 -9.576 3.732 1.00 83.56 186 ASN A CA 1
ATOM 1487 C C . ASN A 1 186 ? 8.621 -8.406 4.301 1.00 83.56 186 ASN A C 1
ATOM 1489 O O . ASN A 1 186 ? 8.568 -8.248 5.519 1.00 83.56 186 ASN A O 1
ATOM 1493 N N . ILE A 1 187 ? 7.912 -7.634 3.461 1.00 79.19 187 ILE A N 1
ATOM 1494 C CA . ILE A 1 187 ? 7.109 -6.466 3.888 1.00 79.19 187 ILE A CA 1
ATOM 1495 C C . ILE A 1 187 ? 5.844 -6.868 4.649 1.00 79.19 187 ILE A C 1
ATOM 1497 O O . ILE A 1 187 ? 5.396 -6.140 5.532 1.00 79.19 187 ILE A O 1
ATOM 1501 N N . PHE A 1 188 ? 5.244 -8.018 4.331 1.00 80.50 188 PHE A N 1
ATOM 1502 C CA . PHE A 1 188 ? 3.929 -8.396 4.868 1.00 80.50 188 PHE A CA 1
ATOM 1503 C C . PHE A 1 188 ? 3.906 -8.639 6.390 1.00 80.50 188 PHE A C 1
ATOM 1505 O O . PHE A 1 188 ? 2.824 -8.690 6.971 1.00 80.50 188 PHE A O 1
ATOM 1512 N N . GLY A 1 189 ? 5.066 -8.757 7.048 1.00 79.44 189 GLY A N 1
ATOM 1513 C CA . GLY A 1 189 ? 5.174 -9.037 8.484 1.00 79.44 189 GLY A CA 1
ATOM 1514 C C . GLY A 1 189 ? 4.891 -10.499 8.848 1.00 79.44 189 GLY A C 1
ATOM 1515 O O . GLY A 1 189 ? 4.431 -11.290 8.023 1.00 79.44 189 GLY A O 1
ATOM 1516 N N . ARG A 1 190 ? 5.193 -10.910 10.080 1.00 87.81 190 ARG A N 1
ATOM 1517 C CA . ARG A 1 190 ? 5.031 -12.315 10.503 1.00 87.81 190 ARG A CA 1
ATOM 1518 C C . ARG A 1 190 ? 3.556 -12.770 10.502 1.00 87.81 190 ARG A C 1
ATOM 1520 O O . ARG A 1 190 ? 2.660 -11.943 10.710 1.00 87.81 190 ARG A O 1
ATOM 1527 N N . PRO A 1 191 ? 3.304 -14.082 10.330 1.00 88.81 191 PRO A N 1
ATOM 1528 C CA . PRO A 1 191 ? 2.017 -14.685 10.648 1.00 88.81 191 PRO A CA 1
ATOM 1529 C C . PRO A 1 191 ? 1.655 -14.460 12.122 1.00 88.81 191 PRO A C 1
ATOM 1531 O O . PRO A 1 191 ? 2.534 -14.371 12.981 1.00 88.81 191 PRO A O 1
ATOM 1534 N N . ASN A 1 192 ? 0.359 -14.437 12.433 1.00 88.25 192 ASN A N 1
ATOM 1535 C CA . ASN A 1 192 ? -0.173 -14.322 13.800 1.00 88.25 192 ASN A CA 1
ATOM 1536 C C . ASN A 1 192 ? 0.169 -13.003 14.521 1.00 88.25 192 ASN A C 1
ATOM 1538 O O . ASN A 1 192 ? 0.180 -12.961 15.756 1.00 88.25 192 ASN A O 1
ATOM 1542 N N . SER A 1 193 ? 0.395 -11.922 13.769 1.00 87.69 193 SER A N 1
ATOM 1543 C CA . SER A 1 193 ? 0.603 -10.573 14.313 1.00 87.69 193 SER A CA 1
ATOM 1544 C C . SER A 1 193 ? -0.527 -10.169 15.288 1.00 87.69 193 SER A C 1
ATOM 1546 O O . SER A 1 193 ? -1.704 -10.212 14.909 1.00 87.69 193 SER A O 1
ATOM 1548 N N . PRO A 1 194 ? -0.209 -9.735 16.528 1.00 89.31 194 PRO A N 1
ATOM 1549 C CA . PRO A 1 194 ? -1.205 -9.237 17.478 1.00 89.31 194 PRO A CA 1
ATOM 1550 C C . PRO A 1 194 ? -2.004 -8.052 16.928 1.00 89.31 194 PRO A C 1
ATOM 1552 O O . PRO A 1 194 ? -3.221 -7.998 17.079 1.00 89.31 194 PRO A O 1
ATOM 1555 N N . LYS A 1 195 ? -1.345 -7.131 16.220 1.00 86.50 195 LYS A N 1
ATOM 1556 C CA . LYS A 1 195 ? -2.004 -5.963 15.630 1.00 86.50 195 LYS A CA 1
ATOM 1557 C C . LYS A 1 195 ? -2.921 -6.352 14.468 1.00 86.50 195 LYS A C 1
ATOM 1559 O O . LYS A 1 195 ? -4.003 -5.788 14.332 1.00 86.50 195 LYS A O 1
ATOM 1564 N N . ASN A 1 196 ? -2.531 -7.333 13.645 1.00 88.69 196 ASN A N 1
ATOM 1565 C CA . ASN A 1 196 ? -3.405 -7.881 12.606 1.00 88.69 196 ASN A CA 1
ATOM 1566 C C . ASN A 1 196 ? -4.661 -8.526 13.219 1.00 88.69 196 ASN A C 1
ATOM 1568 O O . ASN A 1 196 ? -5.750 -8.310 12.690 1.00 88.69 196 ASN A O 1
ATOM 1572 N N . LYS A 1 197 ? -4.540 -9.232 14.356 1.00 90.50 197 LYS A N 1
ATOM 1573 C CA . LYS A 1 197 ? -5.696 -9.785 15.088 1.00 90.50 197 LYS A CA 1
ATOM 1574 C C . LYS A 1 197 ? -6.675 -8.688 15.508 1.00 90.50 197 LYS A C 1
ATOM 1576 O O . LYS A 1 197 ? -7.842 -8.781 15.140 1.00 90.50 197 LYS A O 1
ATOM 1581 N N . VAL A 1 198 ? -6.187 -7.617 16.140 1.00 89.94 198 VAL A N 1
ATOM 1582 C CA . VAL A 1 198 ? -7.018 -6.452 16.508 1.00 89.94 198 VAL A CA 1
ATOM 1583 C C . VAL A 1 198 ? -7.694 -5.851 15.273 1.00 89.94 198 VAL A C 1
ATOM 1585 O O . VAL A 1 198 ? -8.907 -5.661 15.240 1.00 89.94 198 VAL A O 1
ATOM 1588 N N . TYR A 1 199 ? -6.946 -5.623 14.190 1.00 88.50 199 TYR A N 1
ATOM 1589 C CA . TYR A 1 199 ? -7.527 -5.103 12.949 1.00 88.50 199 TYR A CA 1
ATOM 1590 C C . TYR A 1 199 ? -8.588 -6.018 12.341 1.00 88.50 199 TYR A C 1
ATOM 1592 O O . TYR A 1 199 ? -9.548 -5.522 11.752 1.00 88.50 199 TYR A O 1
ATOM 1600 N N . ARG A 1 200 ? -8.444 -7.335 12.473 1.00 88.62 200 ARG A N 1
ATOM 1601 C CA . ARG A 1 200 ? -9.446 -8.296 12.012 1.00 88.62 200 ARG A CA 1
ATOM 1602 C C . ARG A 1 200 ? -10.691 -8.326 12.885 1.00 88.62 200 ARG A C 1
ATOM 1604 O O . ARG A 1 200 ? -11.790 -8.394 12.339 1.00 88.62 200 ARG A O 1
ATOM 1611 N N . GLU A 1 201 ? -10.533 -8.258 14.202 1.00 89.19 201 GLU A N 1
ATOM 1612 C CA . GLU A 1 201 ? -11.650 -8.168 15.151 1.00 89.19 201 GLU A CA 1
ATOM 1613 C C . GLU A 1 201 ? -12.498 -6.923 14.883 1.00 89.19 201 GLU A C 1
ATOM 1615 O O . GLU A 1 201 ? -13.724 -7.006 14.842 1.00 89.19 201 GLU A O 1
ATOM 1620 N N . LEU A 1 202 ? -11.839 -5.806 14.567 1.00 88.44 202 LEU A N 1
ATOM 1621 C CA . LEU A 1 202 ? -12.479 -4.551 14.176 1.00 88.44 202 LEU A CA 1
ATOM 1622 C C . LEU A 1 202 ? -12.916 -4.511 12.702 1.00 88.44 202 LEU A C 1
ATOM 1624 O O . LEU A 1 202 ? -13.382 -3.478 12.235 1.00 88.44 202 LEU A O 1
ATOM 1628 N N . ARG A 1 203 ? -12.734 -5.593 11.928 1.00 86.69 203 ARG A N 1
ATOM 1629 C CA . ARG A 1 203 ? -12.995 -5.650 10.469 1.00 86.69 203 ARG A CA 1
ATOM 1630 C C . ARG A 1 203 ? -12.314 -4.537 9.655 1.00 86.69 203 ARG A C 1
ATOM 1632 O O . ARG A 1 203 ? -12.729 -4.236 8.534 1.00 86.69 203 ARG A O 1
ATOM 1639 N N . LEU A 1 204 ? -11.238 -3.966 10.189 1.00 83.69 204 LEU A N 1
ATOM 1640 C CA . LEU A 1 204 ? -10.328 -3.044 9.511 1.00 83.69 204 LEU A CA 1
ATOM 1641 C C . LEU A 1 204 ? -9.336 -3.786 8.601 1.00 83.69 204 LEU A C 1
ATOM 1643 O O . LEU A 1 204 ? -8.756 -3.211 7.688 1.00 83.69 204 LEU A O 1
ATOM 1647 N N . LYS A 1 205 ? -9.138 -5.082 8.827 1.00 83.50 205 LYS A N 1
ATOM 1648 C CA . LYS A 1 205 ? -8.516 -6.003 7.873 1.00 83.50 205 LYS A CA 1
ATOM 1649 C C . LYS A 1 205 ? -9.349 -7.270 7.804 1.00 83.50 205 LYS A C 1
ATOM 1651 O O . LYS A 1 205 ? -9.962 -7.666 8.788 1.00 83.50 205 LYS A O 1
ATOM 1656 N N . ILE A 1 206 ? -9.370 -7.916 6.645 1.00 82.00 206 ILE A N 1
ATOM 1657 C CA . ILE A 1 206 ? -10.113 -9.174 6.475 1.00 82.00 206 ILE A CA 1
ATOM 1658 C C . ILE A 1 206 ? -9.194 -10.389 6.596 1.00 82.00 206 ILE A C 1
ATOM 1660 O O . ILE A 1 206 ? -9.583 -11.395 7.182 1.00 82.00 206 ILE A O 1
ATOM 1664 N N . ARG A 1 207 ? -7.973 -10.286 6.066 1.00 83.25 207 ARG A N 1
ATOM 1665 C CA . ARG A 1 207 ? -7.054 -11.414 5.899 1.00 83.25 207 ARG A CA 1
ATOM 1666 C C . ARG A 1 207 ? -5.865 -11.325 6.845 1.00 83.25 207 ARG A C 1
ATOM 1668 O O . ARG A 1 207 ? -5.453 -10.241 7.270 1.00 83.25 207 ARG A O 1
ATOM 1675 N N . GLU A 1 208 ? -5.322 -12.489 7.166 1.00 88.25 208 GLU A N 1
ATOM 1676 C CA . GLU A 1 208 ? -4.062 -12.627 7.898 1.00 88.25 208 GLU A CA 1
ATOM 1677 C C . GLU A 1 208 ? -2.873 -12.223 7.002 1.00 88.25 208 GLU A C 1
ATOM 1679 O O . GLU A 1 208 ? -2.954 -12.323 5.778 1.00 88.25 208 GLU A O 1
ATOM 1684 N N . ASN A 1 209 ? -1.767 -11.753 7.586 1.00 85.62 209 ASN A N 1
ATOM 1685 C CA . ASN A 1 209 ? -0.597 -11.283 6.836 1.00 85.62 209 ASN A CA 1
ATOM 1686 C C . ASN A 1 209 ? -0.058 -12.332 5.839 1.00 85.62 209 ASN A C 1
ATOM 1688 O O . ASN A 1 209 ? 0.261 -11.998 4.698 1.00 85.62 209 ASN A O 1
ATOM 1692 N N . ASP A 1 210 ? 0.011 -13.604 6.235 1.00 88.62 210 ASP A N 1
ATOM 1693 C CA . ASP A 1 210 ? 0.532 -14.691 5.407 1.00 88.62 210 ASP A CA 1
ATOM 1694 C C . ASP A 1 210 ? -0.447 -15.134 4.317 1.00 88.62 210 ASP A C 1
ATOM 1696 O O . ASP A 1 210 ? -0.038 -15.529 3.227 1.00 88.62 210 ASP A O 1
ATOM 1700 N N . GLU A 1 211 ? -1.755 -14.996 4.547 1.00 88.25 211 GLU A N 1
ATOM 1701 C CA . GLU A 1 211 ? -2.741 -15.181 3.480 1.00 88.25 211 GLU A CA 1
ATOM 1702 C C . GLU A 1 211 ? -2.510 -14.163 2.362 1.00 88.25 211 GLU A C 1
ATOM 1704 O O . GLU A 1 211 ? -2.490 -14.526 1.183 1.00 88.25 211 GLU A O 1
ATOM 1709 N N . VAL A 1 212 ? -2.316 -12.893 2.727 1.00 84.12 212 VAL A N 1
ATOM 1710 C CA . VAL A 1 212 ? -2.051 -11.808 1.774 1.00 84.12 212 VAL A CA 1
ATOM 1711 C C . VAL A 1 212 ? -0.755 -12.070 1.018 1.00 84.12 212 VAL A C 1
ATOM 1713 O O . VAL A 1 212 ? -0.753 -11.987 -0.209 1.00 84.12 212 VAL A O 1
ATOM 1716 N N . ARG A 1 213 ? 0.305 -12.474 1.727 1.00 86.69 213 ARG A N 1
ATOM 1717 C CA . ARG A 1 213 ? 1.586 -12.861 1.127 1.00 86.69 213 ARG A CA 1
ATOM 1718 C C . ARG A 1 213 ? 1.427 -13.974 0.089 1.00 86.69 213 ARG A C 1
ATOM 1720 O O . ARG A 1 213 ? 1.950 -13.853 -1.015 1.00 86.69 213 ARG A O 1
ATOM 1727 N N . ARG A 1 214 ? 0.698 -15.048 0.412 1.00 89.00 214 ARG A N 1
ATOM 1728 C CA . ARG A 1 214 ? 0.477 -16.168 -0.521 1.00 89.00 214 ARG A CA 1
ATOM 1729 C C . ARG A 1 214 ? -0.308 -15.747 -1.761 1.00 89.00 214 ARG A C 1
ATOM 1731 O O . ARG A 1 214 ? 0.035 -16.170 -2.858 1.00 89.00 214 ARG A O 1
ATOM 1738 N N . ALA A 1 215 ? -1.330 -14.904 -1.598 1.00 84.50 215 ALA A N 1
ATOM 1739 C CA . ALA A 1 215 ? -2.067 -14.373 -2.746 1.00 84.50 215 ALA A CA 1
ATOM 1740 C C . ALA A 1 215 ? -1.181 -13.495 -3.635 1.00 84.50 215 ALA A C 1
ATOM 1742 O O . ALA A 1 215 ? -1.210 -13.657 -4.847 1.00 84.50 215 ALA A O 1
ATOM 1743 N N . PHE A 1 216 ? -0.353 -12.629 -3.045 1.00 84.06 216 PHE A N 1
ATOM 1744 C CA . PHE A 1 216 ? 0.621 -11.846 -3.803 1.00 84.06 216 PHE A CA 1
ATOM 1745 C C . PHE A 1 216 ? 1.576 -12.748 -4.597 1.00 84.06 216 PHE A C 1
ATOM 1747 O O . PHE A 1 216 ? 1.779 -12.526 -5.785 1.00 84.06 216 PHE A O 1
ATOM 1754 N N . ALA A 1 217 ? 2.120 -13.797 -3.973 1.00 86.88 217 ALA A N 1
ATOM 1755 C CA . ALA A 1 217 ? 3.011 -14.735 -4.653 1.00 86.88 217 ALA A CA 1
ATOM 1756 C C . ALA A 1 217 ? 2.328 -15.434 -5.842 1.00 86.88 217 ALA A C 1
ATOM 1758 O O . ALA A 1 217 ? 2.928 -15.548 -6.908 1.00 86.88 217 ALA A O 1
ATOM 1759 N N . ALA A 1 218 ? 1.072 -15.862 -5.675 1.00 87.75 218 ALA A N 1
ATOM 1760 C CA . ALA A 1 218 ? 0.288 -16.475 -6.746 1.00 87.75 218 ALA A CA 1
ATOM 1761 C C . ALA A 1 218 ? 0.063 -15.510 -7.921 1.00 87.75 218 ALA A C 1
ATOM 1763 O O . ALA A 1 218 ? 0.292 -15.872 -9.067 1.00 87.75 218 ALA A O 1
ATOM 1764 N N . GLU A 1 219 ? -0.293 -14.259 -7.642 1.00 81.75 219 GLU A N 1
ATOM 1765 C CA . GLU A 1 219 ? -0.516 -13.253 -8.686 1.00 81.75 219 GLU A CA 1
ATOM 1766 C C . GLU A 1 219 ? 0.766 -12.864 -9.421 1.00 81.75 219 GLU A C 1
ATOM 1768 O O . GLU A 1 219 ? 0.754 -12.674 -10.633 1.00 81.75 219 GLU A O 1
ATOM 1773 N N . VAL A 1 220 ? 1.885 -12.730 -8.702 1.00 83.50 220 VAL A N 1
ATOM 1774 C CA . VAL A 1 220 ? 3.179 -12.465 -9.343 1.00 83.50 220 VAL A CA 1
ATOM 1775 C C . VAL A 1 220 ? 3.563 -13.636 -10.240 1.00 83.50 220 VAL A C 1
ATOM 1777 O O . VAL A 1 220 ? 4.068 -13.406 -11.333 1.00 83.50 220 VAL A O 1
ATOM 1780 N N . LYS A 1 221 ? 3.278 -14.872 -9.816 1.00 86.75 221 LYS A N 1
ATOM 1781 C CA . LYS A 1 221 ? 3.497 -16.074 -10.623 1.00 86.75 221 LYS A CA 1
ATOM 1782 C C . LYS A 1 221 ? 2.679 -16.052 -11.915 1.00 86.75 221 LYS A C 1
ATOM 1784 O O . LYS A 1 221 ? 3.258 -16.205 -12.983 1.00 86.75 221 LYS A O 1
ATOM 1789 N N . GLU A 1 222 ? 1.378 -15.781 -11.819 1.00 86.56 222 GLU A N 1
ATOM 1790 C CA . GLU A 1 222 ? 0.476 -15.677 -12.977 1.00 86.56 222 GLU A CA 1
ATOM 1791 C C . GLU A 1 222 ? 0.927 -14.613 -13.990 1.00 86.56 222 GLU A C 1
ATOM 1793 O O . GLU A 1 222 ? 0.710 -14.775 -15.186 1.00 86.56 222 GLU A O 1
ATOM 1798 N N . ILE A 1 223 ? 1.566 -13.534 -13.524 1.00 82.19 223 ILE A N 1
ATOM 1799 C CA . ILE A 1 223 ? 2.104 -12.475 -14.390 1.00 82.19 223 ILE A CA 1
ATOM 1800 C C . ILE A 1 223 ? 3.474 -12.854 -14.971 1.00 82.19 223 ILE A C 1
ATOM 1802 O O . ILE A 1 223 ? 3.766 -12.512 -16.111 1.00 82.19 223 ILE A O 1
ATOM 1806 N N . ALA A 1 224 ? 4.339 -13.503 -14.191 1.00 85.94 224 ALA A N 1
ATOM 1807 C CA . ALA A 1 224 ? 5.721 -13.779 -14.575 1.00 85.94 224 ALA A CA 1
ATOM 1808 C C . ALA A 1 224 ? 5.852 -14.958 -15.550 1.00 85.94 224 ALA A C 1
ATOM 1810 O O . ALA A 1 224 ? 6.647 -14.877 -16.485 1.00 85.94 224 ALA A O 1
ATOM 1811 N N . GLU A 1 225 ? 5.073 -16.028 -15.356 1.00 87.94 225 GLU A N 1
ATOM 1812 C CA . GLU A 1 225 ? 5.185 -17.252 -16.163 1.00 87.94 225 GLU A CA 1
ATOM 1813 C C . GLU A 1 225 ? 4.957 -17.013 -17.668 1.00 87.94 225 GLU A C 1
ATOM 1815 O O . GLU A 1 225 ? 5.791 -17.466 -18.455 1.00 87.94 225 GLU A O 1
ATOM 1820 N N . PRO A 1 226 ? 3.920 -16.268 -18.109 1.00 87.12 226 PRO A N 1
ATOM 1821 C CA . PRO A 1 226 ? 3.726 -15.969 -19.531 1.00 87.12 226 PRO A CA 1
ATOM 1822 C C . PRO A 1 226 ? 4.853 -15.131 -20.149 1.00 87.12 226 PRO A C 1
ATOM 1824 O O . PRO A 1 226 ? 5.040 -15.163 -21.361 1.00 87.12 226 PRO A O 1
ATOM 1827 N N . LEU A 1 227 ? 5.603 -14.396 -19.324 1.00 84.75 227 LEU A N 1
ATOM 1828 C CA . LEU A 1 227 ? 6.711 -13.536 -19.741 1.00 84.75 227 LEU A CA 1
ATOM 1829 C C . LEU A 1 227 ? 8.064 -14.268 -19.764 1.00 84.75 227 LEU A C 1
ATOM 1831 O O . LEU A 1 227 ? 9.089 -13.627 -19.966 1.00 84.75 227 LEU A O 1
ATOM 1835 N N . GLY A 1 228 ? 8.095 -15.582 -19.506 1.00 88.81 228 GLY A N 1
ATOM 1836 C CA . GLY A 1 228 ? 9.340 -16.358 -19.435 1.00 88.81 228 GLY A CA 1
ATOM 1837 C C . GLY A 1 228 ? 10.172 -16.111 -18.169 1.00 88.81 228 GLY A C 1
ATOM 1838 O O . GLY A 1 228 ? 11.283 -16.627 -18.048 1.00 88.81 228 GLY A O 1
ATOM 1839 N N . LEU A 1 229 ? 9.636 -15.364 -17.197 1.00 88.81 229 LEU A N 1
ATOM 1840 C CA . LEU A 1 229 ? 10.321 -15.045 -15.949 1.00 88.81 229 LEU A CA 1
ATOM 1841 C C . LEU A 1 229 ? 10.106 -16.140 -14.900 1.00 88.81 229 LEU A C 1
ATOM 1843 O O . LEU A 1 229 ? 9.012 -16.674 -14.715 1.00 88.81 229 LEU A O 1
ATOM 1847 N N . SER A 1 230 ? 11.160 -16.424 -14.142 1.00 91.06 230 SER A N 1
ATOM 1848 C CA . SER A 1 230 ? 11.141 -17.387 -13.041 1.00 91.06 230 SER A CA 1
ATOM 1849 C C . SER A 1 230 ? 10.999 -16.680 -11.693 1.00 91.06 230 SER A C 1
ATOM 1851 O O . SER A 1 230 ? 11.727 -15.733 -11.386 1.00 91.06 230 SER A O 1
ATOM 1853 N N . LEU A 1 231 ? 10.060 -17.135 -10.858 1.00 89.06 231 LEU A N 1
ATOM 1854 C CA . LEU A 1 231 ? 9.939 -16.615 -9.495 1.00 89.06 231 LEU A CA 1
ATOM 1855 C C . LEU A 1 231 ? 11.088 -17.141 -8.624 1.00 89.06 231 LEU A C 1
ATOM 1857 O O . LEU A 1 231 ? 11.265 -18.359 -8.528 1.00 89.06 231 LEU A O 1
ATOM 1861 N N . PRO A 1 232 ? 11.825 -16.263 -7.922 1.00 90.00 232 PRO A N 1
ATOM 1862 C CA . PRO A 1 232 ? 12.869 -16.700 -7.008 1.00 90.00 232 PRO A CA 1
ATOM 1863 C C . PRO A 1 232 ? 12.259 -17.417 -5.795 1.00 90.00 232 PRO A C 1
ATOM 1865 O O . PRO A 1 232 ? 11.192 -17.057 -5.284 1.00 90.00 232 PRO A O 1
ATOM 1868 N N . ALA A 1 233 ? 12.965 -18.428 -5.287 1.00 89.69 233 ALA A N 1
ATOM 1869 C CA . ALA A 1 233 ? 12.555 -19.119 -4.073 1.00 89.69 233 ALA A CA 1
ATOM 1870 C C . ALA A 1 233 ? 12.652 -18.176 -2.863 1.00 89.69 233 ALA A C 1
ATOM 1872 O O . ALA A 1 233 ? 13.724 -17.668 -2.542 1.00 89.69 233 ALA A O 1
ATOM 1873 N N . TRP A 1 234 ? 11.542 -17.990 -2.148 1.00 90.81 234 TRP A N 1
ATOM 1874 C CA . TRP A 1 234 ? 11.516 -17.238 -0.896 1.00 90.81 234 TRP A CA 1
ATOM 1875 C C . TRP A 1 234 ? 11.454 -18.193 0.298 1.00 90.81 234 TRP A C 1
ATOM 1877 O O . TRP A 1 234 ? 10.526 -18.994 0.413 1.00 90.81 234 TRP A O 1
ATOM 1887 N N . ARG A 1 235 ? 12.452 -18.115 1.184 1.00 89.12 235 ARG A N 1
ATOM 1888 C CA . ARG A 1 235 ? 12.539 -18.915 2.413 1.00 89.12 235 ARG A CA 1
ATOM 1889 C C . ARG A 1 235 ? 12.593 -17.969 3.617 1.00 89.12 235 ARG A C 1
ATOM 1891 O O . ARG A 1 235 ? 13.636 -17.351 3.830 1.00 89.12 235 ARG A O 1
ATOM 1898 N N . PRO A 1 236 ? 11.497 -17.808 4.377 1.00 86.38 236 PRO A N 1
ATOM 1899 C CA . PRO A 1 236 ? 11.471 -16.869 5.487 1.00 86.38 236 PRO A CA 1
ATOM 1900 C C . PRO A 1 236 ? 12.351 -17.339 6.637 1.00 86.38 236 PRO A C 1
ATOM 1902 O O . PRO A 1 236 ? 12.282 -18.495 7.051 1.00 86.38 236 PRO A O 1
ATOM 1905 N N . LYS A 1 237 ? 13.089 -16.397 7.216 1.00 87.31 237 LYS A N 1
ATOM 1906 C CA . LYS A 1 237 ? 13.641 -16.513 8.564 1.00 87.31 237 LYS A CA 1
ATOM 1907 C C . LYS A 1 237 ? 12.762 -15.695 9.498 1.00 87.31 237 LYS A C 1
ATOM 1909 O O . LYS A 1 237 ? 12.881 -14.470 9.573 1.00 87.31 237 LYS A O 1
ATOM 1914 N N . TRP A 1 238 ? 11.789 -16.349 10.122 1.00 85.62 238 TRP A N 1
ATOM 1915 C CA . TRP A 1 238 ? 10.719 -15.649 10.831 1.00 85.62 238 TRP A CA 1
ATOM 1916 C C . TRP A 1 238 ? 11.244 -14.778 11.961 1.00 85.62 238 TRP A C 1
ATOM 1918 O O . TRP A 1 238 ? 10.729 -13.686 12.147 1.00 85.62 238 TRP A O 1
ATOM 1928 N N . GLU A 1 239 ? 12.276 -15.230 12.665 1.00 84.25 239 GLU A N 1
ATOM 1929 C CA . GLU A 1 239 ? 12.918 -14.563 13.799 1.00 84.25 239 GLU A CA 1
ATOM 1930 C C . GLU A 1 239 ? 13.558 -13.236 13.405 1.00 84.25 239 GLU A C 1
ATOM 1932 O O . GLU A 1 239 ? 13.648 -12.330 14.233 1.00 84.25 239 GLU A O 1
ATOM 1937 N N . GLU A 1 240 ? 13.947 -13.113 12.141 1.00 81.62 240 GLU A N 1
ATOM 1938 C CA . GLU A 1 240 ? 14.570 -11.922 11.596 1.00 81.62 240 GLU A CA 1
ATOM 1939 C C . GLU A 1 240 ? 13.490 -10.934 11.103 1.00 81.62 240 GLU A C 1
ATOM 1941 O O . GLU A 1 240 ? 13.615 -9.735 11.330 1.00 81.62 240 GLU A O 1
ATOM 1946 N N . LEU A 1 241 ? 12.374 -11.402 10.525 1.00 79.00 241 LEU A N 1
ATOM 1947 C CA . LEU A 1 241 ? 11.334 -10.535 9.943 1.00 79.00 241 LEU A CA 1
ATOM 1948 C C . LEU A 1 241 ? 10.604 -9.648 10.967 1.00 79.00 241 LEU A C 1
ATOM 1950 O O . LEU A 1 241 ? 10.397 -10.061 12.105 1.00 79.00 241 LEU A O 1
ATOM 1954 N N . PRO A 1 242 ? 10.100 -8.465 10.588 1.00 76.38 242 PRO A N 1
ATOM 1955 C CA . PRO A 1 242 ? 9.296 -7.650 11.490 1.00 76.38 242 PRO A CA 1
ATOM 1956 C C . PRO A 1 242 ? 7.974 -8.347 11.843 1.00 76.38 242 PRO A C 1
ATOM 1958 O O . PRO A 1 242 ? 7.332 -8.985 11.006 1.00 76.38 242 PRO A O 1
ATOM 1961 N N . GLN A 1 243 ? 7.541 -8.216 13.099 1.00 80.38 243 GLN A N 1
ATOM 1962 C CA . GLN A 1 243 ? 6.259 -8.776 13.545 1.00 80.38 243 GLN A CA 1
ATOM 1963 C C . GLN A 1 243 ? 5.078 -8.159 12.784 1.00 80.38 243 GLN A C 1
ATOM 1965 O O . GLN A 1 243 ? 4.115 -8.849 12.463 1.00 80.38 243 GLN A O 1
ATOM 1970 N N . GLU A 1 244 ? 5.188 -6.873 12.458 1.00 79.06 244 GLU A N 1
ATOM 1971 C CA . GLU A 1 244 ? 4.174 -6.101 11.753 1.00 79.06 244 GLU A CA 1
ATOM 1972 C C . GLU A 1 244 ? 4.558 -5.838 10.305 1.00 79.06 244 GLU A C 1
ATOM 1974 O O . GLU A 1 244 ? 5.738 -5.812 9.963 1.00 79.06 244 GLU A O 1
ATOM 1979 N N . ALA A 1 245 ? 3.553 -5.600 9.463 1.00 66.94 245 ALA A N 1
ATOM 1980 C CA . ALA A 1 245 ? 3.786 -5.213 8.081 1.00 66.94 245 ALA A CA 1
ATOM 1981 C C . ALA A 1 245 ? 4.479 -3.841 8.026 1.00 66.94 245 ALA A C 1
ATOM 1983 O O . ALA A 1 245 ? 3.878 -2.818 8.369 1.00 66.94 245 ALA A O 1
ATOM 1984 N N . VAL A 1 246 ? 5.748 -3.832 7.626 1.00 64.19 246 VAL A N 1
ATOM 1985 C CA . VAL A 1 246 ? 6.611 -2.649 7.514 1.00 64.19 246 VAL A CA 1
ATOM 1986 C C . VAL A 1 246 ? 7.616 -2.875 6.393 1.00 64.19 246 VAL A C 1
ATOM 1988 O O . VAL A 1 246 ? 7.876 -4.011 6.007 1.00 64.19 246 VAL A O 1
ATOM 1991 N N . ILE A 1 247 ? 8.213 -1.803 5.882 1.00 49.84 247 ILE A N 1
ATOM 1992 C CA . ILE A 1 247 ? 9.302 -1.928 4.914 1.00 49.84 247 ILE A CA 1
ATOM 1993 C C . ILE A 1 247 ? 10.567 -2.366 5.655 1.00 49.84 247 ILE A C 1
ATOM 1995 O O . ILE A 1 247 ? 10.974 -1.671 6.593 1.00 49.84 247 ILE A O 1
ATOM 1999 N N . PRO A 1 248 ? 11.191 -3.487 5.257 1.00 45.88 248 PRO A N 1
ATOM 2000 C CA . PRO A 1 248 ? 12.521 -3.825 5.724 1.00 45.88 248 PRO A CA 1
ATOM 2001 C C . PRO A 1 248 ? 13.531 -2.869 5.081 1.00 45.88 248 PRO A C 1
ATOM 2003 O O . PRO A 1 248 ? 13.417 -2.534 3.892 1.00 45.88 248 PRO A O 1
ATOM 2006 N N . GLY A 1 249 ? 14.498 -2.415 5.862 1.00 36.53 249 GLY A N 1
ATOM 2007 C CA . GLY A 1 249 ? 15.584 -1.573 5.396 1.00 36.53 249 GLY A CA 1
ATOM 2008 C C . GLY A 1 249 ? 16.649 -1.343 6.439 1.00 36.53 249 GLY A C 1
ATOM 2009 O O . GLY A 1 249 ? 16.421 -1.711 7.613 1.00 36.53 249 GLY A O 1
#

Foldseek 3Di:
DVVLVVLVVVLLVCLVVLHADAAPVSDRPVLLVLLLVVLVLQLLQLQLVLLVLVVVLVVQPDPLVNVLSVLSSVLSNVLSVLSCVVSVSSVDNSVVVVVVAPSPDDDDLPDPLFAAFPPRHSNFPPDPDPFFFSYPSRVVSCVSSVVSVVVSVVSVLVVLLVQLVDPVRVVVVQVCLQRVLLQNLLQLAAWPQPSVVVCCSSSNTVDTSVVVSVVVVVVVCVSQVVSVHDHDDHDDPNVRGHNHRHGRD

Secondary structure (DSSP, 8-state):
-HHHHHHHHHHHHHHHHTPPB-STTT--HHHHHHHHHHHHHHHHHHHHHHHHHHHHHTT-SSHHHHHHHHHHHHHHHHHHHHHHHHHHHTT--HHHHHHHS-SS----SSS--TT-B-TT-------SSS---SBHHHHHHHHHHHHHHHHHHHHHHHHHHHHHHSHHHHHHHHHHHHHHHHHHHHHT--TT-HHHHHHHHTTS--S-HHHHHHHHHHHHHHHHGGGTPPPPPP---TTTS-SSS--B-